Protein AF-A0A3D6CDU5-F1 (afdb_monomer)

Foldseek 3Di:
DDDDDPPDPPPPDPPVVVLVVLQFDFFDADFPVRVQVLCVVLVHDPPFEWAFAPVVLVVVCVQLVVDPFAKWKAFLVQFTFDLDPDSPDDRVSLLVVLLPDALPDDTHTDPPDGNVVVQPGIGHRLRHRDDCSDDSQFRMEMETEHESRSHNCCNVPVRSSVVSNPPRPHTNYHYHYYYSGNYPNHDVVVVVVVVVVSVVVD

Sequence (202 aa):
MHKYLFILLLCCGCSSVAKKMYGIKDPGIENRESIIRYAQSINLDTTHICTVDTSTYLKTLIRIQSSLPEAELFNRDGINITYKKQDQDCNAGLFSFIPNLRKDSAYNRKDAYSLTQHLEGIRGLNGEALHNITDSSADYYLFIYWVRWIGKLNKDHVREWMDLAKSNPHVRIQVIPVNMDFQSWWPETFQQKVTKSMSKKK

Nearest PDB structures (foldseek):
  8w88-assembly1_A  TM=4.058E-01  e=6.663E+00  Homo sapiens
  8j7y-assembly1_B  TM=3.405E-01  e=6.663E+00  Homo sapiens

Structure (mmCIF, N/CA/C/O backbone):
data_AF-A0A3D6CDU5-F1
#
_entry.id   AF-A0A3D6CDU5-F1
#
loop_
_atom_site.group_PDB
_atom_site.id
_atom_site.type_symbol
_atom_site.label_atom_id
_atom_site.label_alt_id
_atom_site.label_comp_id
_atom_site.label_asym_id
_atom_site.label_entity_id
_atom_site.label_seq_id
_atom_site.pdbx_PDB_ins_code
_atom_site.Cartn_x
_atom_site.Cartn_y
_atom_site.Cartn_z
_atom_site.occupancy
_atom_site.B_iso_or_equiv
_atom_site.auth_seq_id
_atom_site.auth_comp_id
_atom_site.auth_asym_id
_atom_site.auth_atom_id
_atom_site.pdbx_PDB_model_num
ATOM 1 N N . MET A 1 1 ? -54.546 17.495 -21.621 1.00 38.81 1 MET A N 1
ATOM 2 C CA . MET A 1 1 ? -53.678 18.212 -20.658 1.00 38.81 1 MET A CA 1
ATOM 3 C C . MET A 1 1 ? -53.061 17.223 -19.671 1.00 38.81 1 MET A C 1
ATOM 5 O O . MET A 1 1 ? -53.457 17.202 -18.520 1.00 38.81 1 MET A O 1
ATOM 9 N N . HIS A 1 2 ? -52.139 16.363 -20.109 1.00 42.59 2 HIS A N 1
ATOM 10 C CA . HIS A 1 2 ? -51.392 15.440 -19.237 1.00 42.59 2 HIS A CA 1
ATOM 11 C C . HIS A 1 2 ? -49.931 15.448 -19.693 1.00 42.59 2 HIS A C 1
ATOM 13 O O . HIS A 1 2 ? -49.478 14.581 -20.432 1.00 42.59 2 HIS A O 1
ATOM 19 N N . LYS A 1 3 ? -49.215 16.507 -19.336 1.00 48.69 3 LYS A N 1
ATOM 20 C CA . LYS A 1 3 ? -47.755 16.598 -19.393 1.00 48.69 3 LYS A CA 1
ATOM 21 C C . LYS A 1 3 ? -47.367 17.377 -18.139 1.00 48.69 3 LYS A C 1
ATOM 23 O O . LYS A 1 3 ? -48.141 18.232 -17.733 1.00 48.69 3 LYS A O 1
ATOM 28 N N . TYR A 1 4 ? -46.225 17.066 -17.537 1.00 49.50 4 TYR A N 1
ATOM 29 C CA . TYR A 1 4 ? -45.715 17.650 -16.283 1.00 49.50 4 TYR A CA 1
ATOM 30 C C . TYR A 1 4 ? -46.203 16.989 -14.982 1.00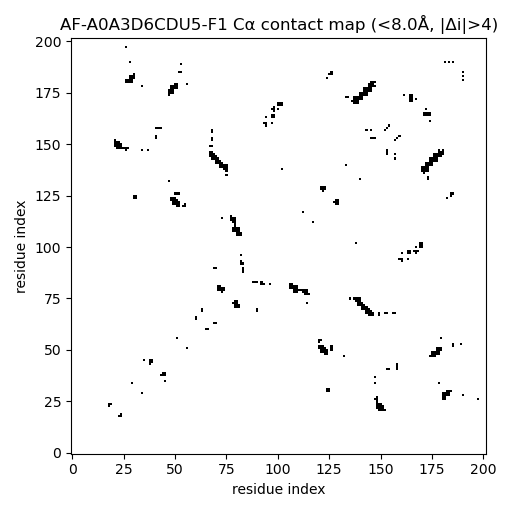 49.50 4 TYR A C 1
ATOM 32 O O . TYR A 1 4 ? -46.672 17.650 -14.065 1.00 49.50 4 TYR A O 1
ATOM 40 N N . LEU A 1 5 ? -45.994 15.677 -14.855 1.00 47.91 5 LEU A N 1
ATOM 41 C CA . LEU A 1 5 ? -45.829 15.051 -13.538 1.00 47.91 5 LEU A CA 1
ATOM 42 C C . LEU A 1 5 ? -44.661 14.064 -13.580 1.00 47.91 5 LEU A C 1
ATOM 44 O O . LEU A 1 5 ? -44.862 12.869 -13.445 1.00 47.91 5 LEU A O 1
ATOM 48 N N . PHE A 1 6 ? -43.446 14.544 -13.863 1.00 45.72 6 PHE A N 1
ATOM 49 C CA . PHE A 1 6 ? -42.226 13.736 -13.702 1.00 45.72 6 PHE A CA 1
ATOM 50 C C . PHE A 1 6 ? -40.959 14.607 -13.636 1.00 45.72 6 PHE A C 1
ATOM 52 O O . PHE A 1 6 ? -39.966 14.346 -14.301 1.00 45.72 6 PHE A O 1
ATOM 59 N N . ILE A 1 7 ? -40.982 15.692 -12.857 1.00 50.84 7 ILE A N 1
ATOM 60 C CA . ILE A 1 7 ? -39.767 16.463 -12.538 1.00 50.84 7 ILE A CA 1
ATOM 61 C C . ILE A 1 7 ? -39.822 16.817 -11.054 1.00 50.84 7 ILE A C 1
ATOM 63 O O . ILE A 1 7 ? -40.150 17.937 -10.685 1.00 50.84 7 ILE A O 1
ATOM 67 N N . LEU A 1 8 ? -39.593 15.829 -10.186 1.00 43.53 8 LEU A N 1
ATOM 68 C CA . LEU A 1 8 ? -39.463 16.073 -8.743 1.00 43.53 8 LEU A CA 1
ATOM 69 C C . LEU A 1 8 ? -38.726 14.937 -8.011 1.00 43.53 8 LEU A C 1
ATOM 71 O O . LEU A 1 8 ? -39.142 14.507 -6.944 1.00 43.53 8 LEU A O 1
ATOM 75 N N . LEU A 1 9 ? -37.634 14.417 -8.593 1.00 46.53 9 LEU A N 1
ATOM 76 C CA . LEU A 1 9 ? -36.893 13.284 -8.007 1.00 46.53 9 LEU A CA 1
ATOM 77 C C . LEU A 1 9 ? -35.371 13.272 -8.274 1.00 46.53 9 LEU A C 1
ATOM 79 O O . LEU A 1 9 ? -34.764 12.208 -8.259 1.00 46.53 9 LEU A O 1
ATOM 83 N N . LEU A 1 10 ? -34.723 14.420 -8.520 1.00 47.47 10 LEU A N 1
ATOM 84 C CA . LEU A 1 10 ? -33.301 14.433 -8.930 1.00 47.47 10 LEU A CA 1
ATOM 85 C C . LEU A 1 10 ? -32.316 15.214 -8.046 1.00 47.47 10 LEU A C 1
ATOM 87 O O . LEU A 1 10 ? -31.154 15.326 -8.423 1.00 47.47 10 LEU A O 1
ATOM 91 N N . CYS A 1 11 ? -32.693 15.706 -6.859 1.00 45.41 11 CYS A N 1
ATOM 92 C CA . CYS A 1 11 ? -31.765 16.538 -6.068 1.00 45.41 11 CYS A CA 1
ATOM 93 C C . CYS A 1 11 ? -31.546 16.137 -4.600 1.00 45.41 11 CYS A C 1
ATOM 95 O O . CYS A 1 11 ? -30.932 16.900 -3.859 1.00 45.41 11 CYS A O 1
ATOM 97 N N . CYS A 1 12 ? -31.941 14.938 -4.163 1.00 44.97 12 CYS A N 1
ATOM 98 C CA . CYS A 1 12 ? -31.614 14.467 -2.810 1.00 44.97 12 CYS A CA 1
ATOM 99 C C . CYS A 1 12 ? -31.043 13.039 -2.830 1.00 44.97 12 CYS A C 1
ATOM 101 O O . CYS A 1 12 ? -31.786 12.066 -2.835 1.00 44.97 12 CYS A O 1
ATOM 103 N N . GLY A 1 13 ? -29.707 12.918 -2.803 1.00 46.38 13 GLY A N 1
ATOM 104 C CA . GLY A 1 13 ? -29.045 11.734 -2.236 1.00 46.38 13 GLY A CA 1
ATOM 105 C C . GLY A 1 13 ? -28.345 10.739 -3.173 1.00 46.38 13 GLY A C 1
ATOM 106 O O . GLY A 1 13 ? -28.295 9.558 -2.833 1.00 46.38 13 GLY A O 1
ATOM 107 N N . CYS A 1 14 ? -27.728 11.157 -4.288 1.00 48.25 14 CYS A N 1
ATOM 108 C CA . CYS A 1 14 ? -26.871 10.252 -5.083 1.00 48.25 14 CYS A CA 1
ATOM 109 C C . CYS A 1 14 ? -25.724 9.624 -4.262 1.00 48.25 14 CYS A C 1
ATOM 111 O O . CYS A 1 14 ? -25.252 8.537 -4.587 1.00 48.25 14 CYS A O 1
ATOM 113 N N . SER A 1 15 ? -25.296 10.264 -3.167 1.00 63.03 15 SER A N 1
ATOM 114 C CA . SER A 1 15 ? -24.192 9.782 -2.330 1.00 63.03 15 SER A CA 1
ATOM 115 C C . SER A 1 15 ? -24.526 8.504 -1.553 1.00 63.03 15 SER A C 1
ATOM 117 O O . SER A 1 15 ? -23.677 7.624 -1.462 1.00 63.03 15 SER A O 1
ATOM 119 N N . SER A 1 16 ? -25.742 8.352 -1.022 1.00 72.81 16 SER A N 1
ATOM 120 C CA . SER A 1 16 ? -26.111 7.176 -0.215 1.00 72.81 16 SER A CA 1
ATOM 121 C C . SER A 1 16 ? -26.342 5.935 -1.074 1.00 72.81 16 SER A C 1
ATOM 123 O O . SER A 1 16 ? -25.906 4.841 -0.711 1.00 72.81 16 SER A O 1
ATOM 125 N N . VAL A 1 17 ? -26.974 6.103 -2.242 1.00 72.88 17 VAL A N 1
ATOM 126 C CA . VAL A 1 17 ? -27.165 5.012 -3.209 1.00 72.88 17 VAL A CA 1
ATOM 127 C C . VAL A 1 17 ? -25.819 4.570 -3.778 1.00 72.88 17 VAL A C 1
ATOM 129 O O . VAL A 1 17 ? -25.521 3.377 -3.748 1.00 72.88 17 VAL A O 1
ATOM 132 N N . ALA A 1 18 ? -24.962 5.513 -4.191 1.00 73.12 18 ALA A N 1
ATOM 133 C CA . ALA A 1 18 ? -23.616 5.199 -4.666 1.00 73.12 18 ALA A CA 1
ATOM 134 C C . ALA A 1 18 ? -22.783 4.493 -3.586 1.00 73.12 18 ALA A C 1
ATOM 136 O O . ALA A 1 18 ? -22.220 3.437 -3.854 1.00 73.12 18 ALA A O 1
ATOM 137 N N . LYS A 1 19 ? -22.772 4.986 -2.338 1.00 79.25 19 LYS A N 1
ATOM 138 C CA . LYS A 1 19 ? -22.082 4.311 -1.223 1.00 79.25 19 LYS A CA 1
ATOM 139 C C . LYS A 1 19 ? -22.556 2.871 -1.045 1.00 79.25 19 LYS A C 1
ATOM 141 O O . LYS A 1 19 ? -21.726 1.975 -0.935 1.00 79.25 19 LYS A O 1
ATOM 146 N N . LYS A 1 20 ? -23.870 2.626 -1.082 1.00 83.62 20 LYS A N 1
ATOM 147 C CA . LYS A 1 20 ? -24.433 1.275 -0.949 1.00 83.62 20 LYS A CA 1
ATOM 148 C C . LYS A 1 20 ? -24.068 0.372 -2.131 1.00 83.62 20 LYS A C 1
ATOM 150 O O . LYS A 1 20 ? -23.671 -0.767 -1.908 1.00 83.62 20 LYS A O 1
ATOM 155 N N . MET A 1 21 ? -24.151 0.878 -3.363 1.00 82.56 21 MET A N 1
ATOM 156 C CA . MET A 1 21 ? -23.773 0.137 -4.577 1.00 82.56 21 MET A CA 1
ATOM 157 C C . MET A 1 21 ? -22.284 -0.218 -4.604 1.00 82.56 21 MET A C 1
ATOM 159 O O . MET A 1 21 ? -21.923 -1.330 -4.978 1.00 82.56 21 MET A O 1
ATOM 163 N N . TYR A 1 22 ? -21.427 0.703 -4.165 1.00 83.50 22 TYR A N 1
ATOM 164 C CA . TYR A 1 22 ? -19.991 0.467 -4.030 1.00 83.50 22 TYR A CA 1
ATOM 165 C C . TYR A 1 22 ? -19.637 -0.309 -2.757 1.00 83.50 22 TYR A C 1
ATOM 167 O O . TYR A 1 22 ? -18.474 -0.641 -2.560 1.00 83.50 22 TYR A O 1
ATOM 175 N N . GLY A 1 23 ? -20.605 -0.636 -1.895 1.00 86.00 23 GLY A N 1
ATOM 176 C CA . GLY A 1 23 ? -20.361 -1.355 -0.646 1.00 86.00 23 GLY A CA 1
ATOM 177 C C . GLY A 1 23 ? -19.484 -0.584 0.343 1.00 86.00 23 GLY A C 1
ATOM 178 O O . GLY A 1 23 ? -18.791 -1.212 1.143 1.00 86.00 23 GLY A O 1
ATOM 179 N N . ILE A 1 24 ? -19.497 0.751 0.270 1.00 87.62 24 ILE A N 1
ATOM 180 C CA . ILE A 1 24 ? -18.802 1.627 1.210 1.00 87.62 24 ILE A CA 1
ATOM 181 C C . ILE A 1 24 ? -19.493 1.518 2.569 1.00 87.62 24 ILE A C 1
ATOM 183 O O . ILE A 1 24 ? -20.715 1.649 2.671 1.00 87.62 24 ILE A O 1
ATOM 187 N N . LYS A 1 25 ? -18.700 1.266 3.606 1.00 88.88 25 LYS A N 1
ATOM 188 C CA . LYS A 1 25 ? -19.145 1.110 4.993 1.00 88.88 25 LYS A CA 1
ATOM 189 C C . LYS A 1 25 ? -18.567 2.226 5.856 1.00 88.88 25 LYS A C 1
ATOM 191 O O . LYS A 1 25 ? -17.692 2.970 5.420 1.00 88.88 25 LYS A O 1
ATOM 196 N N . ASP A 1 26 ? -19.055 2.323 7.085 1.00 88.19 26 ASP A N 1
ATOM 197 C CA . ASP A 1 26 ? -18.403 3.158 8.086 1.00 88.19 26 ASP A CA 1
ATOM 198 C C . ASP A 1 26 ? -17.046 2.544 8.472 1.00 88.19 26 ASP A C 1
ATOM 200 O O . ASP A 1 26 ? -16.938 1.313 8.551 1.00 88.19 26 ASP A O 1
ATOM 204 N N . PRO A 1 27 ? -16.014 3.371 8.712 1.00 91.19 27 PRO A N 1
ATOM 205 C CA . PRO A 1 27 ? -14.745 2.891 9.235 1.00 91.19 27 PRO A CA 1
ATOM 206 C C . PRO A 1 27 ? -14.937 2.240 10.607 1.00 91.19 27 PRO A C 1
ATOM 208 O O . PRO A 1 27 ? -15.768 2.668 11.410 1.00 91.19 27 PRO A O 1
ATOM 211 N N . GLY A 1 28 ? -14.150 1.202 10.871 1.00 92.06 28 GLY A N 1
ATOM 212 C CA . GLY A 1 28 ? -14.130 0.479 12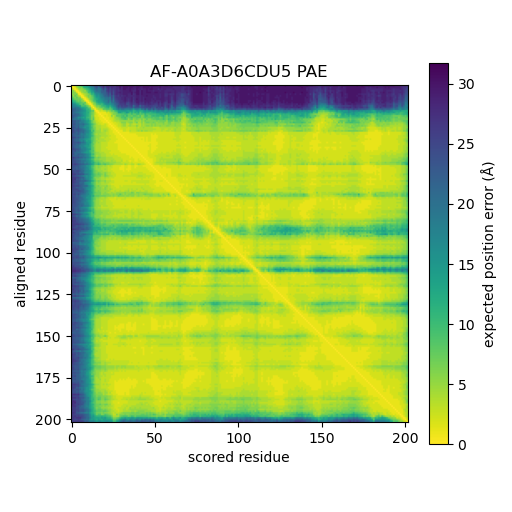.136 1.00 92.06 28 GLY A CA 1
ATOM 213 C C . GLY A 1 28 ? -12.709 0.320 12.660 1.00 92.06 28 GLY A C 1
ATOM 214 O O . GLY A 1 28 ? -11.741 0.625 11.965 1.00 92.06 28 GLY A O 1
ATOM 215 N N . ILE A 1 29 ? -12.604 -0.153 13.900 1.00 96.06 29 ILE A N 1
ATOM 216 C CA . ILE A 1 29 ? -11.349 -0.685 14.430 1.00 96.06 29 ILE A CA 1
ATOM 217 C C . ILE A 1 29 ? -11.248 -2.136 13.952 1.00 96.06 29 ILE A C 1
ATOM 219 O O . ILE A 1 29 ? -12.158 -2.933 14.177 1.00 96.06 29 ILE A O 1
ATOM 223 N N . GLU A 1 30 ? -10.160 -2.455 13.270 1.00 97.69 30 GLU A N 1
ATOM 224 C CA . GLU A 1 30 ? -9.882 -3.736 12.633 1.00 97.69 30 GLU A CA 1
ATOM 225 C C . GLU A 1 30 ? -8.672 -4.415 13.295 1.00 97.69 30 GLU A C 1
ATOM 227 O O . GLU A 1 30 ? -7.867 -3.782 13.982 1.00 97.69 30 GLU A O 1
ATOM 232 N N . ASN A 1 31 ? -8.550 -5.724 13.088 1.00 98.06 31 ASN A N 1
ATOM 233 C CA . ASN A 1 31 ? -7.424 -6.533 13.538 1.00 98.06 31 ASN A CA 1
ATOM 234 C C . ASN A 1 31 ? -6.883 -7.383 12.381 1.00 98.06 31 ASN A C 1
ATOM 236 O O . ASN A 1 31 ? -7.428 -7.381 11.272 1.00 98.06 31 ASN A O 1
ATOM 240 N N . ARG A 1 32 ? -5.806 -8.131 12.634 1.00 97.94 32 ARG A N 1
ATOM 241 C CA . ARG A 1 32 ? -5.188 -9.007 11.634 1.00 97.94 32 ARG A CA 1
ATOM 242 C C . ARG A 1 32 ? -6.208 -9.937 10.982 1.00 97.94 32 ARG A C 1
ATOM 244 O O . ARG A 1 32 ? -6.263 -10.024 9.757 1.00 97.94 32 ARG A O 1
ATOM 251 N N . GLU A 1 33 ? -7.021 -10.626 11.773 1.00 98.19 33 GLU A N 1
ATOM 252 C CA . GLU A 1 33 ? -7.964 -11.625 11.274 1.00 98.19 33 GLU A CA 1
ATOM 253 C C . GLU A 1 33 ? -9.023 -10.994 10.368 1.00 98.19 33 GLU A C 1
ATOM 255 O O . GLU A 1 33 ? -9.365 -11.564 9.329 1.00 98.19 33 GLU A O 1
ATOM 260 N N . SER A 1 34 ? -9.552 -9.825 10.738 1.00 97.94 34 SER A N 1
ATOM 261 C CA . SER A 1 34 ? -10.579 -9.139 9.956 1.00 97.94 34 SER A CA 1
ATOM 262 C C . SER A 1 34 ? -10.026 -8.574 8.644 1.00 97.94 34 SER A C 1
ATOM 264 O O . SER A 1 34 ? -10.691 -8.702 7.609 1.00 97.94 34 SER A O 1
ATOM 266 N N . ILE A 1 35 ? -8.801 -8.036 8.662 1.00 98.25 35 ILE A N 1
ATOM 267 C CA . ILE A 1 35 ? -8.096 -7.517 7.481 1.00 98.25 35 ILE A CA 1
ATOM 268 C C . ILE A 1 35 ? -7.776 -8.654 6.510 1.00 98.25 35 ILE A C 1
ATOM 270 O O . ILE A 1 35 ? -8.144 -8.575 5.336 1.00 98.25 35 ILE A O 1
ATOM 274 N N . ILE A 1 36 ? -7.157 -9.736 6.993 1.00 98.25 36 ILE A N 1
ATOM 275 C CA . ILE A 1 36 ? -6.774 -10.885 6.161 1.00 98.25 36 ILE A CA 1
ATOM 276 C C . ILE A 1 36 ? -8.010 -11.560 5.566 1.00 98.25 36 ILE A C 1
ATOM 278 O O . ILE A 1 36 ? -8.053 -11.798 4.360 1.00 98.25 36 ILE A O 1
ATOM 282 N N . ARG A 1 37 ? -9.053 -11.799 6.372 1.00 97.88 37 ARG A N 1
ATOM 283 C CA . ARG A 1 37 ? -10.309 -12.390 5.884 1.00 97.88 37 ARG A CA 1
ATOM 284 C C . ARG A 1 37 ? -10.937 -11.541 4.783 1.00 97.88 37 ARG A C 1
ATOM 286 O O . ARG A 1 37 ? -11.432 -12.079 3.794 1.00 97.88 37 ARG A O 1
ATOM 293 N N . TYR A 1 38 ? -10.937 -10.217 4.947 1.00 96.81 38 TYR A N 1
ATOM 294 C CA . TYR A 1 38 ? -11.449 -9.329 3.913 1.00 96.81 38 TYR A CA 1
ATOM 295 C C . TYR A 1 38 ? -10.592 -9.390 2.646 1.00 96.81 38 TYR A C 1
ATOM 297 O O . TYR A 1 38 ? -11.152 -9.618 1.576 1.00 96.81 38 TYR A O 1
ATOM 305 N N . ALA A 1 39 ? -9.270 -9.251 2.764 1.00 96.94 39 ALA A N 1
ATOM 306 C CA . ALA A 1 39 ? -8.341 -9.317 1.638 1.00 96.94 39 ALA A CA 1
ATOM 307 C C . ALA A 1 39 ? -8.514 -10.618 0.832 1.00 96.94 39 ALA A C 1
ATOM 309 O O . ALA A 1 39 ? -8.680 -10.571 -0.386 1.00 96.94 39 ALA A O 1
ATOM 310 N N . GLN A 1 40 ? -8.624 -11.762 1.512 1.00 96.69 40 GLN A N 1
ATOM 311 C CA . GLN A 1 40 ? -8.915 -13.055 0.885 1.00 96.69 40 GLN A CA 1
ATOM 312 C C . GLN A 1 40 ? -10.277 -13.072 0.179 1.00 96.69 40 GLN A C 1
ATOM 314 O O . GLN A 1 40 ? -10.374 -13.545 -0.948 1.00 96.69 40 GLN A O 1
ATOM 319 N N . SER A 1 41 ? -11.328 -12.502 0.784 1.00 95.38 41 SER A N 1
ATOM 320 C CA . SER A 1 41 ? -12.672 -12.453 0.175 1.00 95.38 41 SER A CA 1
ATOM 321 C C . SER A 1 41 ? -12.742 -11.657 -1.135 1.00 95.38 41 SER A C 1
ATOM 323 O O . SER A 1 41 ? -13.714 -11.762 -1.890 1.00 95.38 41 SER A O 1
ATOM 325 N N . ILE A 1 42 ? -11.727 -10.834 -1.397 1.00 94.25 42 ILE A N 1
ATOM 326 C CA . ILE A 1 42 ? -11.595 -10.047 -2.620 1.00 94.25 42 ILE A CA 1
ATOM 327 C C . ILE A 1 42 ? -10.375 -10.457 -3.459 1.00 94.25 42 ILE A C 1
ATOM 329 O O . ILE A 1 42 ? -10.046 -9.751 -4.408 1.00 94.25 42 ILE A O 1
ATOM 333 N N . ASN A 1 43 ? -9.765 -11.609 -3.158 1.00 94.19 43 ASN A N 1
ATOM 334 C CA . ASN A 1 43 ? -8.606 -12.177 -3.852 1.00 94.19 43 ASN A CA 1
ATOM 335 C C . ASN A 1 43 ? -7.378 -11.249 -3.896 1.00 94.19 43 ASN A C 1
ATOM 337 O O . ASN A 1 43 ? -6.671 -11.218 -4.899 1.00 94.19 43 ASN A O 1
ATOM 341 N N . LEU A 1 44 ? -7.122 -10.485 -2.830 1.00 94.38 44 LEU A N 1
ATOM 342 C CA . LEU A 1 44 ? -5.842 -9.793 -2.667 1.00 94.38 44 LEU A CA 1
ATOM 343 C C . LEU A 1 44 ? -4.779 -10.762 -2.142 1.00 94.38 44 LEU A C 1
ATOM 345 O O . LEU A 1 44 ? -5.059 -11.582 -1.265 1.00 94.38 44 LEU A O 1
ATOM 349 N N . ASP A 1 45 ? -3.550 -10.624 -2.640 1.00 91.62 45 ASP A N 1
ATOM 350 C CA . ASP A 1 45 ? -2.387 -11.316 -2.084 1.00 91.62 45 ASP A CA 1
ATOM 351 C C . ASP A 1 45 ? -2.139 -10.844 -0.644 1.00 91.62 45 ASP A C 1
ATOM 353 O O . ASP A 1 45 ? -1.966 -9.652 -0.377 1.00 91.62 45 ASP A O 1
ATOM 357 N N . THR A 1 46 ? -2.143 -11.791 0.293 1.00 93.00 46 THR A N 1
ATOM 358 C CA . THR A 1 46 ? -2.013 -11.518 1.725 1.00 93.00 46 THR A CA 1
ATOM 359 C C . THR A 1 46 ? -0.598 -11.676 2.272 1.00 93.00 46 THR A C 1
ATOM 361 O O . THR A 1 46 ? -0.399 -11.494 3.471 1.00 93.00 46 THR A O 1
ATOM 364 N N . THR A 1 47 ? 0.382 -12.030 1.436 1.00 89.50 47 THR A N 1
ATOM 365 C CA . THR A 1 47 ? 1.733 -12.422 1.878 1.0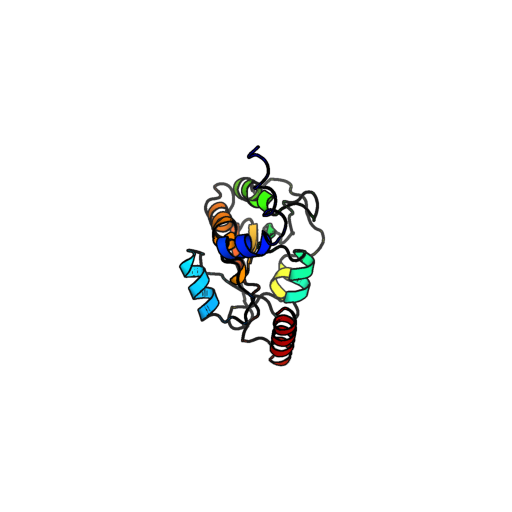0 89.50 47 THR A CA 1
ATOM 366 C C . THR A 1 47 ? 2.477 -11.284 2.580 1.00 89.50 47 THR A C 1
ATOM 368 O O . THR A 1 47 ? 3.193 -11.517 3.552 1.00 89.50 47 THR A O 1
ATOM 371 N N . HIS A 1 48 ? 2.268 -10.044 2.129 1.00 88.62 48 HIS A N 1
ATOM 372 C CA . HIS A 1 48 ? 3.003 -8.865 2.601 1.00 88.62 48 HIS A CA 1
ATOM 373 C C . HIS A 1 48 ? 2.089 -7.715 3.040 1.00 88.62 48 HIS A C 1
ATOM 375 O O . HIS A 1 48 ? 2.491 -6.555 2.975 1.00 88.62 48 HIS A O 1
ATOM 381 N N . ILE A 1 49 ? 0.859 -8.014 3.478 1.00 97.12 49 ILE A N 1
ATOM 382 C CA . ILE A 1 49 ? -0.017 -6.964 4.010 1.00 97.12 49 ILE A CA 1
ATOM 383 C C . ILE A 1 49 ? 0.575 -6.443 5.319 1.00 97.12 49 ILE A C 1
ATOM 385 O O . ILE A 1 49 ? 0.765 -7.192 6.280 1.00 97.12 49 ILE A O 1
ATOM 389 N N . CYS A 1 50 ? 0.814 -5.140 5.354 1.00 97.88 50 CYS A N 1
ATOM 390 C CA . CYS A 1 50 ? 1.284 -4.417 6.523 1.00 97.88 50 CYS A CA 1
ATOM 391 C C . CYS A 1 50 ? 0.313 -3.282 6.875 1.00 97.88 50 CYS A C 1
ATOM 393 O O . CYS A 1 50 ? -0.735 -3.106 6.251 1.00 97.88 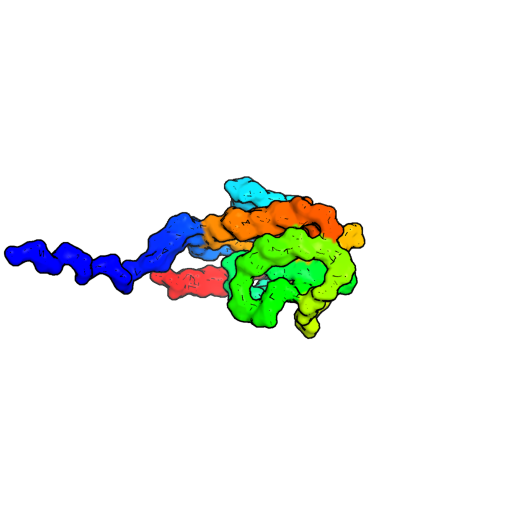50 CYS A O 1
ATOM 395 N N . THR A 1 51 ? 0.639 -2.527 7.913 1.00 98.12 51 THR A N 1
ATOM 396 C CA . THR A 1 51 ? -0.089 -1.332 8.348 1.00 98.12 51 THR A CA 1
ATOM 397 C C . THR A 1 51 ? 0.919 -0.300 8.865 1.00 98.12 51 THR A C 1
ATOM 399 O O . THR A 1 51 ? 2.126 -0.436 8.657 1.00 98.12 51 THR A O 1
ATOM 402 N N . VAL A 1 52 ? 0.440 0.749 9.524 1.00 97.50 52 VAL A N 1
ATOM 403 C CA . VAL A 1 52 ? 1.250 1.832 10.081 1.00 97.50 52 VAL A CA 1
ATOM 404 C C . VAL A 1 52 ? 0.955 2.025 11.564 1.00 97.50 52 VAL A C 1
ATOM 406 O O . VAL A 1 52 ? -0.135 1.718 12.054 1.00 97.50 52 VAL A O 1
ATOM 409 N N . ASP A 1 53 ? 1.924 2.569 12.294 1.00 96.19 53 ASP A N 1
ATOM 410 C CA . ASP A 1 53 ? 1.670 3.065 13.645 1.00 96.19 53 ASP A CA 1
ATOM 411 C C . ASP A 1 53 ? 0.893 4.393 13.653 1.00 96.19 53 ASP A C 1
ATOM 413 O O . ASP A 1 53 ? 0.717 5.068 12.634 1.00 96.19 53 ASP A O 1
ATOM 417 N N . THR A 1 54 ? 0.423 4.790 14.837 1.00 95.06 54 THR A N 1
ATOM 418 C CA . THR A 1 54 ? -0.383 6.006 15.015 1.00 95.06 54 THR A CA 1
ATOM 419 C C . THR A 1 54 ? 0.361 7.287 14.632 1.00 95.06 54 THR A C 1
ATOM 421 O O . THR A 1 54 ? -0.269 8.238 14.167 1.00 95.06 54 THR A O 1
ATOM 424 N N . SER A 1 55 ? 1.687 7.326 14.800 1.00 93.81 55 SER A N 1
ATOM 425 C CA . SER A 1 55 ? 2.513 8.492 14.460 1.00 93.81 55 SER A CA 1
ATOM 426 C C . SER A 1 55 ? 2.658 8.673 12.944 1.00 93.81 55 SER A C 1
ATOM 428 O O . SER A 1 55 ? 2.722 9.798 12.438 1.00 93.81 55 SER A O 1
ATOM 430 N N . THR A 1 56 ? 2.647 7.558 12.219 1.00 95.44 56 THR A N 1
ATOM 431 C CA . THR A 1 56 ? 2.804 7.479 10.766 1.00 95.44 56 THR A CA 1
ATOM 432 C C . THR A 1 56 ? 1.467 7.597 10.048 1.00 95.44 56 THR A C 1
ATOM 434 O O . THR A 1 56 ? 1.410 8.129 8.939 1.00 95.44 56 THR A O 1
ATOM 437 N N . TYR A 1 57 ? 0.376 7.178 10.690 1.00 95.62 57 TYR A N 1
ATOM 438 C CA . TYR A 1 57 ? -0.970 7.203 10.128 1.00 95.62 57 TYR A CA 1
ATOM 439 C C . TYR A 1 57 ? -1.377 8.578 9.580 1.00 95.62 57 TYR A C 1
ATOM 441 O O . TYR A 1 57 ? -1.713 8.709 8.403 1.00 95.62 57 TYR A O 1
ATOM 449 N N . LEU A 1 58 ? -1.294 9.628 10.405 1.00 92.06 58 LEU A N 1
ATOM 450 C CA . LEU A 1 58 ? -1.691 10.979 9.989 1.00 92.06 58 LEU A CA 1
ATOM 451 C C . LEU A 1 58 ? -0.754 11.556 8.924 1.00 92.06 58 LEU A C 1
ATOM 453 O O . LEU A 1 58 ? -1.225 12.167 7.967 1.00 92.06 58 LEU A O 1
ATOM 457 N N . LYS A 1 59 ? 0.558 11.324 9.055 1.00 93.81 59 LYS A N 1
ATOM 458 C CA . LYS A 1 59 ? 1.551 11.747 8.054 1.00 93.81 59 LYS A CA 1
ATOM 459 C C . LYS A 1 59 ? 1.258 11.108 6.697 1.00 93.81 59 LYS A C 1
ATOM 461 O O . LYS A 1 59 ? 1.288 11.787 5.674 1.00 93.81 59 LYS A O 1
ATOM 466 N N . THR A 1 60 ? 0.909 9.823 6.704 1.00 94.12 60 THR A N 1
ATOM 467 C CA . THR A 1 60 ? 0.527 9.074 5.505 1.00 94.12 60 THR A CA 1
ATOM 468 C C . THR A 1 60 ? -0.731 9.652 4.880 1.00 94.12 60 THR A C 1
ATOM 470 O O . THR A 1 60 ? -0.698 9.962 3.696 1.00 94.12 60 THR A O 1
ATOM 473 N N . LEU A 1 61 ? -1.795 9.879 5.661 1.00 91.94 61 LEU A N 1
ATOM 474 C CA . LEU A 1 61 ? -3.037 10.472 5.154 1.00 91.94 61 LEU A CA 1
ATOM 475 C C . LEU A 1 61 ? -2.834 11.860 4.538 1.00 91.94 61 LEU A C 1
ATOM 477 O O . LEU A 1 61 ? -3.405 12.139 3.490 1.00 91.94 61 LEU A O 1
ATOM 481 N N . ILE A 1 62 ? -2.023 12.721 5.158 1.00 90.56 62 ILE A N 1
ATOM 482 C CA . ILE A 1 62 ? -1.711 14.053 4.612 1.00 90.56 62 ILE A CA 1
ATOM 483 C C . ILE A 1 62 ? -0.981 13.916 3.274 1.00 90.56 62 ILE A C 1
ATOM 485 O O . ILE A 1 62 ? -1.352 14.555 2.293 1.00 90.56 62 ILE A O 1
ATOM 489 N N . ARG A 1 63 ? 0.025 13.043 3.224 1.00 89.69 63 ARG A N 1
ATOM 490 C CA . ARG A 1 63 ? 0.869 12.817 2.048 1.00 89.69 63 ARG A CA 1
ATOM 491 C C . ARG A 1 63 ? 0.099 12.244 0.858 1.00 89.69 63 ARG A C 1
ATOM 493 O O . ARG A 1 63 ? 0.290 12.713 -0.258 1.00 89.69 63 ARG A O 1
ATOM 500 N N . ILE A 1 64 ? -0.807 11.296 1.099 1.00 89.12 64 ILE A N 1
ATOM 501 C CA . ILE A 1 64 ? -1.707 10.761 0.064 1.00 89.12 64 ILE A CA 1
ATOM 502 C C . ILE A 1 64 ? -2.951 11.640 -0.143 1.00 89.12 64 ILE A C 1
ATOM 504 O O . ILE A 1 64 ? -3.871 11.250 -0.851 1.00 89.12 64 ILE A O 1
ATOM 508 N N . GLN A 1 65 ? -3.014 12.813 0.499 1.00 86.06 65 GLN A N 1
ATOM 509 C CA . GLN A 1 65 ? -4.122 13.773 0.409 1.00 86.06 65 GLN A CA 1
ATOM 510 C C . GLN A 1 65 ? -5.490 13.176 0.750 1.00 86.06 65 GLN A C 1
ATOM 512 O O . GLN A 1 65 ? -6.520 13.566 0.208 1.00 86.06 65 GLN A O 1
ATOM 517 N N . SER A 1 66 ? -5.505 12.204 1.663 1.00 84.88 66 SER A N 1
ATOM 518 C CA . SER A 1 66 ? -6.686 11.412 2.022 1.00 84.88 66 SER A CA 1
ATOM 519 C C . SER A 1 66 ? -7.349 10.698 0.830 1.00 84.88 66 SER A C 1
ATOM 521 O O . SER A 1 66 ? -8.507 10.294 0.927 1.00 84.88 66 SER A O 1
ATOM 523 N N . SER A 1 67 ? -6.616 10.518 -0.275 1.00 87.44 67 SER A N 1
ATOM 524 C CA . SER A 1 67 ? -7.006 9.685 -1.410 1.00 87.44 67 SER A CA 1
ATOM 525 C C . SER A 1 67 ? -6.861 8.221 -1.008 1.00 87.44 67 SER A C 1
ATOM 527 O O . SER A 1 67 ? -5.780 7.782 -0.623 1.00 87.44 67 SER A O 1
ATOM 529 N N . LEU A 1 68 ? -7.963 7.472 -1.035 1.00 91.50 68 LEU A N 1
ATOM 530 C CA . LEU A 1 68 ? -7.978 6.033 -0.786 1.00 91.50 68 LEU A CA 1
ATOM 531 C C . LEU A 1 68 ? -8.911 5.359 -1.810 1.00 91.50 68 LEU A C 1
ATOM 533 O O . LEU A 1 68 ? -10.059 5.790 -1.949 1.00 91.50 68 LEU A O 1
ATOM 537 N N . PRO A 1 69 ? -8.465 4.302 -2.509 1.00 95.19 69 PRO A N 1
ATOM 538 C CA . PRO A 1 69 ? -7.113 3.751 -2.453 1.00 95.19 69 PRO A CA 1
ATOM 539 C C . PRO A 1 69 ? -6.103 4.698 -3.120 1.00 95.19 69 PRO A C 1
ATOM 541 O O . PRO A 1 69 ? -6.472 5.544 -3.928 1.00 95.19 69 PRO A O 1
ATOM 544 N N . GLU A 1 70 ? -4.827 4.572 -2.789 1.00 95.94 70 GLU A N 1
ATOM 545 C CA . GLU A 1 70 ? -3.745 5.351 -3.405 1.00 95.94 70 GLU A CA 1
ATOM 546 C C . GLU A 1 70 ? -2.471 4.510 -3.417 1.00 95.94 70 GLU A C 1
ATOM 548 O O . GLU A 1 70 ? -2.382 3.525 -2.684 1.00 95.94 70 GLU A O 1
ATOM 553 N N . ALA A 1 71 ? -1.491 4.865 -4.241 1.00 95.88 71 ALA A N 1
ATOM 554 C CA . ALA A 1 71 ? -0.205 4.199 -4.235 1.00 95.88 71 ALA A CA 1
ATOM 555 C C . ALA A 1 71 ? 0.965 5.174 -4.319 1.00 95.88 71 ALA A C 1
ATOM 557 O O . ALA A 1 71 ? 0.889 6.246 -4.919 1.00 95.88 71 ALA A O 1
ATOM 558 N N . GLU A 1 72 ? 2.083 4.749 -3.750 1.00 95.50 72 GLU A N 1
ATOM 559 C CA . GLU A 1 72 ? 3.371 5.406 -3.904 1.00 95.50 72 GLU A CA 1
ATOM 560 C C . GLU A 1 72 ? 4.408 4.406 -4.377 1.00 95.50 72 GLU A C 1
ATOM 562 O O . GLU A 1 72 ? 4.339 3.210 -4.086 1.00 95.50 72 GLU A O 1
ATOM 567 N N . LEU A 1 73 ? 5.372 4.911 -5.134 1.00 96.19 73 LEU A N 1
ATOM 568 C CA . LEU A 1 73 ? 6.322 4.087 -5.846 1.00 96.19 73 LEU A CA 1
ATOM 569 C C . LEU A 1 73 ? 7.734 4.584 -5.584 1.00 96.19 73 LEU A C 1
ATOM 571 O O . LEU A 1 73 ? 8.019 5.776 -5.692 1.00 96.19 73 LEU A O 1
ATOM 575 N N . PHE A 1 74 ? 8.618 3.647 -5.275 1.00 96.12 74 PHE A N 1
ATOM 576 C CA . PHE A 1 74 ? 10.040 3.902 -5.105 1.00 96.12 74 PHE A CA 1
ATOM 577 C C . PHE A 1 74 ? 10.810 3.074 -6.116 1.00 96.12 74 PHE A C 1
ATOM 579 O O . PHE A 1 74 ? 10.445 1.928 -6.386 1.00 96.12 74 PHE A O 1
ATOM 586 N N . ASN A 1 75 ? 11.871 3.640 -6.677 1.00 95.50 75 ASN A N 1
ATOM 587 C CA . ASN A 1 75 ? 12.830 2.850 -7.441 1.00 95.50 75 ASN A CA 1
ATOM 588 C C . ASN A 1 75 ? 13.753 2.052 -6.497 1.00 95.50 75 ASN A C 1
ATOM 590 O O . ASN A 1 75 ? 13.701 2.203 -5.272 1.00 95.50 75 ASN A O 1
ATOM 594 N N . ARG A 1 76 ? 14.621 1.213 -7.072 1.00 95.44 76 ARG A N 1
ATOM 595 C CA . ARG A 1 76 ? 15.618 0.429 -6.326 1.00 95.44 76 ARG A CA 1
ATOM 596 C C . ARG A 1 76 ? 16.511 1.276 -5.412 1.00 95.44 76 ARG A C 1
ATOM 598 O O . ARG A 1 76 ? 16.855 0.812 -4.331 1.00 95.44 76 ARG A O 1
ATOM 605 N N . ASP A 1 77 ? 16.835 2.503 -5.816 1.00 93.69 77 ASP A N 1
ATOM 606 C CA . ASP A 1 77 ? 17.671 3.431 -5.038 1.00 93.69 77 ASP A CA 1
ATOM 607 C C . ASP A 1 77 ? 16.913 4.092 -3.873 1.00 93.69 77 ASP A C 1
ATOM 609 O O . ASP A 1 77 ? 17.463 4.919 -3.148 1.00 93.69 77 ASP A O 1
ATOM 613 N N . GLY A 1 78 ? 15.632 3.760 -3.694 1.00 94.44 78 GLY A N 1
ATOM 614 C CA . GLY A 1 78 ? 14.787 4.308 -2.641 1.00 94.44 78 GLY A CA 1
ATOM 615 C C . GLY A 1 78 ? 14.285 5.727 -2.915 1.00 94.44 78 GLY A C 1
ATOM 616 O O . GLY A 1 78 ? 13.849 6.406 -1.984 1.00 94.44 78 GLY A O 1
ATOM 617 N N . ILE A 1 79 ? 14.327 6.177 -4.170 1.00 94.38 79 ILE A N 1
ATOM 618 C CA . ILE A 1 79 ? 13.829 7.484 -4.610 1.00 94.38 79 ILE A CA 1
ATOM 619 C C . ILE A 1 79 ? 12.337 7.372 -4.928 1.00 94.38 79 ILE A C 1
ATOM 621 O O . ILE A 1 79 ? 11.933 6.505 -5.706 1.00 94.38 79 ILE A O 1
ATOM 625 N N . ASN A 1 80 ? 11.526 8.273 -4.366 1.00 94.88 80 ASN A N 1
ATOM 626 C CA . ASN A 1 80 ? 10.097 8.348 -4.661 1.00 94.88 80 ASN A CA 1
ATOM 627 C C . ASN A 1 80 ? 9.858 8.901 -6.075 1.00 94.88 80 ASN A C 1
ATOM 629 O O . ASN A 1 80 ? 10.254 10.029 -6.388 1.00 94.88 80 ASN A O 1
ATOM 633 N N . ILE A 1 81 ? 9.195 8.113 -6.920 1.00 94.25 81 ILE A N 1
ATOM 634 C CA . ILE A 1 81 ? 8.830 8.505 -8.283 1.00 94.25 81 ILE A CA 1
ATOM 635 C C . ILE A 1 81 ? 7.329 8.768 -8.374 1.00 94.25 81 ILE A C 1
ATOM 637 O O . ILE A 1 81 ? 6.516 8.048 -7.793 1.00 94.25 81 ILE A O 1
ATOM 641 N N . THR A 1 82 ? 6.952 9.808 -9.117 1.00 91.31 82 THR A N 1
ATOM 642 C CA . THR A 1 82 ? 5.549 10.202 -9.275 1.00 91.31 82 THR A CA 1
ATOM 643 C C . THR A 1 82 ? 5.007 9.796 -10.635 1.00 91.31 82 THR A C 1
ATOM 645 O O . THR A 1 82 ? 5.604 10.065 -11.677 1.00 91.31 82 THR A O 1
ATOM 648 N N . TYR A 1 83 ? 3.827 9.181 -10.614 1.00 90.50 83 TYR A N 1
ATOM 649 C CA . TYR A 1 83 ? 3.025 8.915 -11.805 1.00 90.50 83 TYR A CA 1
ATOM 650 C C . TYR A 1 83 ? 2.085 10.083 -12.147 1.00 90.50 83 TYR A C 1
ATOM 652 O O . TYR A 1 83 ? 1.580 10.169 -13.266 1.00 90.50 83 TYR A O 1
ATOM 660 N N . LYS A 1 84 ? 1.841 10.980 -11.183 1.00 87.50 84 LYS A N 1
ATOM 661 C CA . LYS A 1 84 ? 1.005 12.174 -11.344 1.00 87.50 84 LYS A CA 1
ATOM 662 C C . LYS A 1 84 ? 1.832 13.341 -11.870 1.00 87.50 84 LYS A C 1
ATOM 664 O O . LYS A 1 84 ? 2.990 13.502 -11.469 1.00 87.50 84 LYS A O 1
ATOM 669 N N . LYS A 1 85 ? 1.233 14.174 -12.727 1.00 82.19 85 LYS A N 1
ATOM 670 C CA . LYS A 1 85 ? 1.845 15.435 -13.179 1.00 82.19 85 LYS A CA 1
ATOM 671 C C . LYS A 1 85 ? 1.628 16.533 -12.145 1.00 82.19 85 LYS A C 1
ATOM 673 O O . LYS A 1 85 ? 2.525 17.334 -11.909 1.00 82.19 85 LYS A O 1
ATOM 678 N N . GLN A 1 86 ? 0.442 16.551 -11.547 1.00 82.06 86 GLN A N 1
ATOM 679 C CA . GLN A 1 86 ? 0.050 17.440 -10.467 1.00 82.06 86 GLN A CA 1
ATOM 680 C C . GLN A 1 86 ? -0.527 16.615 -9.320 1.00 82.06 86 GLN A C 1
ATOM 682 O O . GLN A 1 86 ? -1.116 15.557 -9.513 1.00 82.06 86 GLN A O 1
ATOM 687 N N . ASP A 1 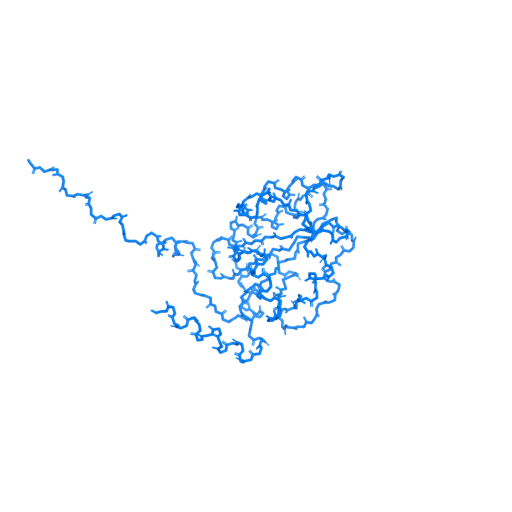87 ? -0.358 17.099 -8.103 1.00 75.62 87 ASP A N 1
ATOM 688 C CA . ASP A 1 87 ? -0.684 16.354 -6.890 1.00 75.62 87 ASP A CA 1
ATOM 689 C C . ASP A 1 87 ? -2.176 15.978 -6.767 1.00 75.62 87 ASP A C 1
ATOM 691 O O . ASP A 1 87 ? -2.512 14.893 -6.287 1.00 75.62 87 ASP A O 1
ATOM 695 N N . GLN A 1 88 ? -3.050 16.832 -7.298 1.00 75.94 88 GLN A N 1
ATOM 696 C CA . GLN A 1 88 ? -4.498 16.645 -7.394 1.00 75.94 88 GLN A CA 1
ATOM 697 C C . GLN A 1 88 ? -4.947 15.673 -8.497 1.00 75.94 88 GLN A C 1
ATOM 699 O O . GLN A 1 88 ? -6.144 15.400 -8.610 1.00 75.94 88 GLN A O 1
ATOM 704 N N . ASP A 1 89 ? -4.031 15.174 -9.334 1.00 82.31 89 ASP A N 1
ATOM 705 C CA . ASP A 1 89 ? -4.396 14.255 -10.409 1.00 82.31 89 ASP A CA 1
ATOM 706 C C . ASP A 1 89 ? -4.972 12.948 -9.839 1.00 82.31 89 ASP A C 1
ATOM 708 O O . ASP A 1 89 ? -4.601 12.463 -8.762 1.00 82.31 89 ASP A O 1
ATOM 712 N N . CYS A 1 90 ? -5.897 12.351 -10.589 1.00 82.38 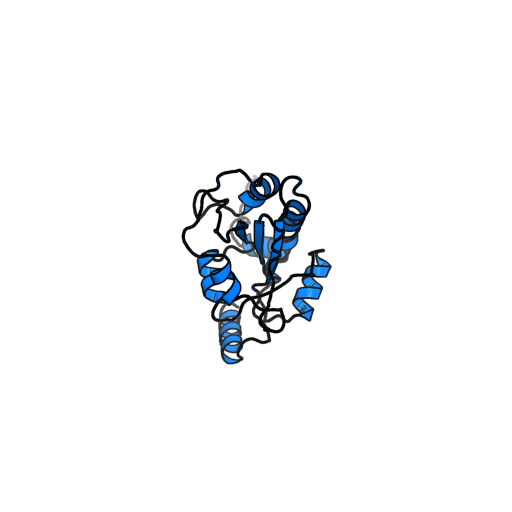90 CYS A N 1
ATOM 713 C CA . CYS A 1 90 ? -6.558 11.113 -10.197 1.00 82.38 90 CYS A CA 1
ATOM 714 C C . CYS A 1 90 ? -5.574 9.929 -10.155 1.00 82.38 90 CYS A C 1
ATOM 716 O O . CYS A 1 90 ? -4.690 9.790 -11.004 1.00 82.38 90 CYS A O 1
ATOM 718 N N . ASN A 1 91 ? -5.789 9.020 -9.203 1.00 87.06 91 ASN A N 1
ATOM 719 C CA . ASN A 1 91 ? -5.031 7.774 -9.073 1.00 87.06 91 ASN A CA 1
ATOM 720 C C . ASN A 1 91 ? -5.221 6.792 -10.245 1.00 87.06 91 ASN A C 1
ATOM 722 O O . ASN A 1 91 ? -4.421 5.875 -10.415 1.00 87.06 91 ASN A O 1
ATOM 726 N N . ALA A 1 92 ? -6.212 7.016 -11.115 1.00 89.12 92 ALA A N 1
ATOM 727 C CA . ALA A 1 92 ? -6.430 6.227 -12.325 1.00 89.12 92 ALA A CA 1
ATOM 728 C C . ALA A 1 92 ? -5.213 6.214 -13.276 1.00 89.12 92 ALA A C 1
ATOM 730 O O . ALA A 1 92 ? -5.063 5.287 -14.071 1.00 89.12 92 ALA A O 1
ATOM 731 N N . GLY A 1 93 ? -4.299 7.187 -13.168 1.00 91.50 93 GLY A N 1
ATOM 732 C CA . GLY A 1 93 ? -3.029 7.165 -13.902 1.00 91.50 93 GLY A CA 1
ATOM 733 C C . GLY A 1 93 ? -2.203 5.892 -13.661 1.00 91.50 93 GLY A C 1
ATOM 734 O O . GLY A 1 93 ? -1.516 5.436 -14.579 1.00 91.50 93 GLY A O 1
ATOM 735 N N . LEU A 1 94 ? -2.334 5.258 -12.487 1.00 95.00 94 LEU A N 1
ATOM 736 C CA . LEU A 1 94 ? -1.625 4.023 -12.128 1.00 95.00 94 LEU A CA 1
ATOM 737 C C . LEU A 1 94 ? -1.903 2.861 -13.086 1.00 95.00 94 LEU A C 1
ATOM 739 O O . LEU A 1 94 ? -0.978 2.108 -13.387 1.00 95.00 94 LEU A O 1
ATOM 743 N N . PHE A 1 95 ? -3.122 2.753 -13.631 1.00 96.12 95 PHE A N 1
ATOM 744 C CA . PHE A 1 95 ? -3.472 1.701 -14.597 1.00 96.12 95 PHE A CA 1
ATOM 745 C C . PHE A 1 95 ? -2.601 1.751 -15.853 1.00 96.12 95 PHE A C 1
ATOM 747 O O . PHE A 1 95 ? -2.240 0.716 -16.404 1.00 96.12 95 PHE A O 1
ATOM 754 N N . SER A 1 96 ? -2.240 2.956 -16.295 1.00 94.88 96 SER A N 1
ATOM 755 C CA . SER A 1 96 ? -1.322 3.141 -17.421 1.00 94.88 96 SER A CA 1
ATOM 756 C C . SER A 1 96 ? 0.141 3.154 -16.989 1.00 94.88 96 SER A C 1
ATOM 758 O O . SER A 1 96 ? 1.007 2.731 -17.747 1.00 94.88 96 SER A O 1
ATOM 760 N N . PHE A 1 97 ? 0.439 3.630 -15.783 1.00 96.44 97 PHE A N 1
ATOM 761 C CA . PHE A 1 97 ? 1.812 3.834 -15.347 1.00 96.44 97 PHE A CA 1
ATOM 762 C C . PHE A 1 97 ? 2.508 2.514 -15.006 1.00 96.44 97 PHE A C 1
ATOM 764 O O . PHE A 1 97 ? 3.602 2.257 -15.503 1.00 96.44 97 PHE A O 1
ATOM 771 N N . ILE A 1 98 ? 1.855 1.649 -14.219 1.00 97.94 98 ILE A N 1
ATOM 772 C CA . ILE A 1 98 ? 2.441 0.390 -13.738 1.00 97.94 98 ILE A CA 1
ATOM 773 C C . ILE A 1 98 ? 2.906 -0.510 -14.898 1.00 97.94 98 ILE A C 1
ATOM 775 O O . ILE A 1 98 ? 4.063 -0.924 -14.863 1.00 97.94 98 ILE A O 1
ATOM 779 N N . PRO A 1 99 ? 2.111 -0.781 -15.955 1.00 97.56 99 PRO A N 1
ATOM 780 C CA . PRO A 1 99 ? 2.551 -1.638 -17.069 1.00 97.56 99 PRO A CA 1
ATOM 781 C C . PRO A 1 99 ? 3.665 -1.0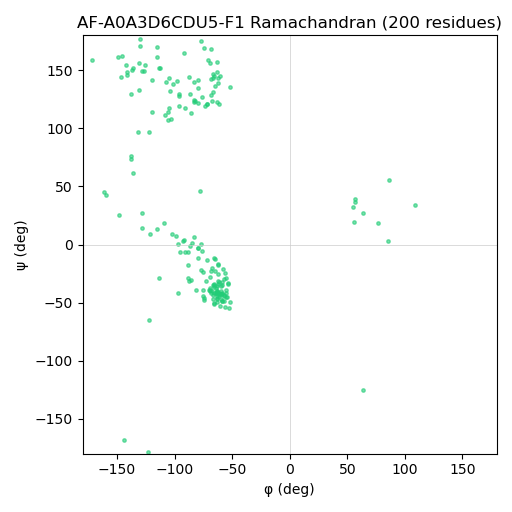15 -17.924 1.00 97.56 99 PRO A C 1
ATOM 783 O O . PRO A 1 99 ? 4.424 -1.712 -18.603 1.00 97.56 99 PRO A O 1
ATOM 786 N N . ASN A 1 100 ? 3.779 0.314 -17.896 1.00 96.56 100 ASN A N 1
ATOM 787 C CA . ASN A 1 100 ? 4.756 1.065 -18.676 1.00 96.56 100 ASN A CA 1
ATOM 788 C C . ASN A 1 100 ? 6.069 1.332 -17.926 1.00 96.56 100 ASN A C 1
ATOM 790 O O . ASN A 1 100 ? 6.971 1.935 -18.501 1.00 96.56 100 ASN A O 1
ATOM 794 N N . LEU A 1 101 ? 6.225 0.826 -16.697 1.00 97.19 101 LEU A N 1
ATOM 795 C CA . LEU A 1 101 ? 7.496 0.889 -15.979 1.00 97.19 101 LEU A CA 1
ATOM 796 C C . LEU A 1 101 ? 8.611 0.125 -16.711 1.00 97.19 101 LEU A C 1
ATOM 798 O O . LEU A 1 101 ? 8.401 -0.965 -17.245 1.00 97.19 101 LEU A O 1
ATOM 802 N N . ARG A 1 102 ? 9.805 0.714 -16.722 1.00 96.69 102 ARG A N 1
ATOM 803 C CA . ARG A 1 102 ? 11.056 0.252 -17.349 1.00 96.69 102 ARG A CA 1
ATOM 804 C C . ARG A 1 102 ? 12.239 0.698 -16.491 1.00 96.69 102 ARG A C 1
ATOM 806 O O . ARG A 1 102 ? 12.192 1.818 -15.986 1.00 96.69 102 ARG A O 1
ATOM 813 N N . LYS A 1 103 ? 13.294 -0.125 -16.404 1.00 90.00 103 LYS A N 1
ATOM 814 C CA . LYS A 1 103 ? 14.498 0.140 -15.584 1.00 90.00 103 LYS A CA 1
ATOM 815 C C . LYS A 1 103 ? 15.226 1.426 -15.978 1.00 90.00 103 LYS A C 1
ATOM 817 O O . LYS A 1 103 ? 15.634 2.181 -15.105 1.00 90.00 103 LYS A O 1
ATOM 822 N N . ASP A 1 104 ? 15.325 1.685 -17.280 1.00 87.19 104 ASP A N 1
ATOM 823 C CA . ASP A 1 104 ? 16.180 2.748 -17.829 1.00 87.19 104 ASP A CA 1
ATOM 824 C C . ASP A 1 104 ? 15.418 4.042 -18.157 1.00 87.19 104 ASP A C 1
ATOM 826 O O . ASP A 1 104 ? 15.954 4.962 -18.774 1.00 87.19 104 ASP A O 1
ATOM 830 N N . SER A 1 105 ? 14.142 4.131 -17.777 1.00 91.56 105 SER A N 1
ATOM 831 C CA . SER A 1 105 ? 13.347 5.335 -18.012 1.00 91.56 105 SER A CA 1
ATOM 832 C C . SER A 1 105 ? 13.582 6.384 -16.930 1.00 91.56 105 SER A C 1
ATOM 834 O O . SER A 1 105 ? 13.632 6.088 -15.737 1.00 91.56 105 SER A O 1
ATOM 836 N N . ALA A 1 106 ? 13.653 7.644 -17.355 1.00 89.50 106 ALA A N 1
ATOM 837 C CA . ALA A 1 106 ? 13.638 8.782 -16.450 1.00 89.50 106 ALA A CA 1
ATOM 838 C C . ALA A 1 106 ? 12.196 9.085 -16.018 1.00 89.50 106 ALA A C 1
ATOM 840 O O . ALA A 1 106 ? 11.336 9.363 -16.854 1.00 89.50 106 ALA A O 1
ATOM 841 N N . TYR A 1 107 ? 11.945 9.058 -14.710 1.00 92.75 107 TYR A N 1
ATOM 842 C CA . TYR A 1 107 ? 10.662 9.437 -14.118 1.00 92.75 107 TYR A CA 1
ATOM 843 C C . TYR A 1 107 ? 10.801 10.714 -13.300 1.00 92.75 107 TYR A C 1
ATOM 845 O O . TYR A 1 107 ? 11.854 10.986 -12.717 1.00 92.75 107 TYR A O 1
ATOM 853 N N . ASN A 1 108 ? 9.700 11.456 -13.208 1.00 91.56 108 ASN A N 1
ATOM 854 C CA . ASN A 1 108 ? 9.587 12.566 -12.275 1.00 91.56 108 ASN A CA 1
ATOM 855 C C . ASN A 1 108 ? 9.712 12.051 -10.838 1.00 91.56 108 ASN A C 1
ATOM 857 O O . ASN A 1 108 ? 9.206 10.976 -10.502 1.00 91.56 108 ASN A O 1
ATOM 861 N N . ARG A 1 109 ? 10.364 12.840 -9.987 1.00 90.31 109 ARG A N 1
ATOM 862 C CA . ARG A 1 109 ? 10.627 12.508 -8.585 1.00 90.31 109 ARG A CA 1
ATOM 863 C C . ARG A 1 109 ? 9.852 13.447 -7.676 1.00 90.31 109 ARG A C 1
ATOM 865 O O . ARG A 1 109 ? 9.590 14.589 -8.049 1.00 90.31 109 ARG A O 1
ATOM 872 N N . LYS A 1 110 ? 9.509 12.969 -6.483 1.00 81.50 110 LYS A N 1
ATOM 873 C CA . LYS A 1 110 ? 9.107 13.836 -5.373 1.00 81.50 110 LYS A CA 1
ATOM 874 C C . LYS A 1 110 ? 10.258 13.878 -4.382 1.00 81.50 110 LYS A C 1
ATOM 876 O O . LYS A 1 110 ? 10.535 12.876 -3.729 1.00 81.50 110 LYS A O 1
ATOM 881 N N . ASP A 1 111 ? 10.877 15.040 -4.219 1.00 72.19 111 ASP A N 1
ATOM 882 C CA . ASP A 1 111 ? 11.945 15.252 -3.231 1.00 72.19 111 ASP A CA 1
ATOM 883 C C . ASP A 1 111 ? 11.371 15.432 -1.814 1.00 72.19 111 ASP A C 1
ATOM 885 O O . ASP A 1 111 ? 11.718 16.355 -1.083 1.00 72.19 111 ASP A O 1
ATOM 889 N N . ALA A 1 112 ? 10.425 14.570 -1.436 1.00 74.00 112 ALA A N 1
ATOM 890 C CA . ALA A 1 112 ? 9.701 14.679 -0.179 1.00 74.00 112 ALA A CA 1
ATOM 891 C C . ALA A 1 112 ? 10.294 13.774 0.912 1.00 74.00 112 ALA A C 1
ATOM 893 O O . ALA A 1 112 ? 10.369 14.199 2.063 1.00 74.00 112 ALA A O 1
ATOM 894 N N . TYR A 1 113 ? 10.673 12.532 0.576 1.00 86.75 113 TYR A N 1
ATOM 895 C CA . TYR A 1 113 ? 11.227 11.545 1.517 1.00 86.75 113 TYR A CA 1
ATOM 896 C C . TYR A 1 113 ? 11.741 10.285 0.782 1.00 86.75 113 TYR A C 1
ATOM 898 O O . TYR A 1 113 ? 11.339 9.998 -0.349 1.00 86.75 113 TYR A O 1
ATOM 906 N N . SER A 1 114 ? 12.629 9.528 1.432 1.00 92.81 114 SER A N 1
ATOM 907 C CA . SER A 1 114 ? 13.214 8.284 0.911 1.00 92.81 114 SER A CA 1
ATOM 908 C C . SER A 1 114 ? 12.426 7.033 1.310 1.00 92.81 114 SER A C 1
ATOM 910 O O . SER A 1 114 ? 11.634 7.047 2.255 1.00 92.81 114 SER A O 1
ATOM 912 N N . LEU A 1 115 ? 12.694 5.912 0.635 1.00 94.19 115 LEU A N 1
ATOM 913 C CA . LEU A 1 115 ? 12.169 4.599 1.017 1.00 94.19 115 LEU A CA 1
ATOM 914 C C . LEU A 1 115 ? 12.517 4.241 2.468 1.00 94.19 115 LEU A C 1
ATOM 916 O O . LEU A 1 115 ? 11.656 3.772 3.199 1.00 94.19 115 LEU A O 1
ATOM 920 N N . THR A 1 116 ? 13.740 4.514 2.927 1.00 93.12 116 THR A N 1
ATOM 921 C CA . THR A 1 116 ? 14.134 4.242 4.319 1.00 93.12 116 THR A CA 1
ATOM 922 C C . THR A 1 116 ? 13.248 4.994 5.308 1.00 93.12 116 THR A C 1
ATOM 924 O O . THR A 1 116 ? 12.690 4.378 6.211 1.00 93.12 116 THR A O 1
ATOM 927 N N . GLN A 1 117 ? 13.042 6.297 5.086 1.00 91.56 117 GLN A N 1
ATOM 928 C CA . GLN A 1 117 ? 12.136 7.112 5.905 1.00 91.56 117 GLN A CA 1
ATOM 929 C C . GLN A 1 117 ? 10.692 6.609 5.817 1.00 91.56 117 GLN A C 1
ATOM 931 O O . GLN A 1 117 ? 9.944 6.675 6.790 1.00 91.56 117 GLN A O 1
ATOM 936 N N . HIS A 1 118 ? 10.292 6.088 4.654 1.00 91.94 118 HIS A N 1
ATOM 937 C CA . HIS A 1 118 ? 8.969 5.510 4.467 1.00 91.94 118 HIS A CA 1
ATOM 938 C C . HIS A 1 118 ? 8.740 4.273 5.349 1.00 91.94 118 HIS A C 1
ATOM 940 O O . HIS A 1 118 ? 7.668 4.113 5.933 1.00 91.94 118 HIS A O 1
ATOM 946 N N . LEU A 1 119 ? 9.754 3.416 5.473 1.00 94.19 119 LEU A N 1
ATOM 947 C CA . LEU A 1 119 ? 9.663 2.140 6.179 1.00 94.19 119 LEU A CA 1
ATOM 948 C C . LEU A 1 119 ? 9.651 2.268 7.710 1.00 94.19 119 LEU A C 1
ATOM 950 O O . LEU A 1 119 ? 9.108 1.388 8.375 1.00 94.19 119 LEU A O 1
ATOM 954 N N . GLU A 1 120 ? 10.184 3.354 8.283 1.00 92.50 120 GLU A N 1
ATOM 955 C CA . GLU A 1 120 ? 10.279 3.562 9.745 1.00 92.50 120 GLU A CA 1
ATOM 956 C C . GLU A 1 120 ? 8.935 3.411 10.477 1.00 92.50 120 GLU A C 1
ATOM 958 O O . GLU A 1 120 ? 8.875 2.940 11.618 1.00 92.50 120 GLU A O 1
ATOM 963 N N . GLY A 1 121 ? 7.845 3.793 9.813 1.00 91.25 121 GLY A N 1
ATOM 964 C CA . GLY A 1 121 ? 6.491 3.782 10.357 1.00 91.25 121 GLY A CA 1
ATOM 965 C C . GLY A 1 121 ? 5.659 2.541 10.039 1.00 91.25 121 GLY A C 1
ATOM 966 O O . GLY A 1 121 ? 4.543 2.405 10.549 1.00 91.25 121 GLY A O 1
ATOM 967 N N . ILE A 1 122 ? 6.182 1.653 9.192 1.00 96.19 122 ILE A N 1
ATOM 968 C CA . ILE A 1 122 ? 5.486 0.455 8.726 1.00 96.19 122 ILE A CA 1
ATOM 969 C C . ILE A 1 122 ? 5.561 -0.636 9.801 1.00 96.19 122 ILE A C 1
ATOM 971 O O . ILE A 1 122 ? 6.606 -0.885 10.410 1.00 96.19 122 ILE A O 1
ATOM 975 N N . ARG A 1 123 ? 4.429 -1.288 10.055 1.00 97.62 123 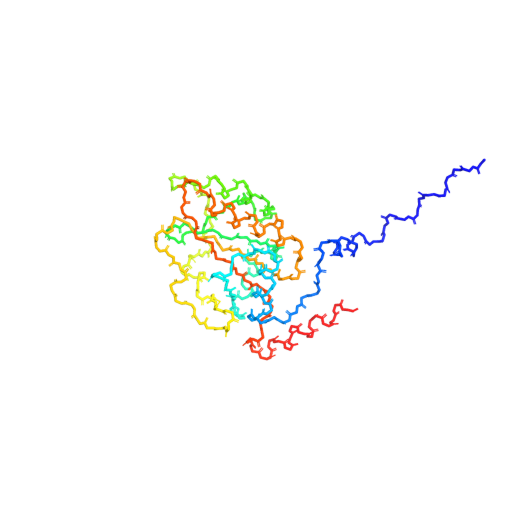ARG A N 1
ATOM 976 C CA . ARG A 1 123 ? 4.262 -2.339 11.064 1.00 97.62 123 ARG A CA 1
ATOM 977 C C . ARG A 1 123 ? 3.558 -3.547 10.467 1.00 97.62 123 ARG A C 1
ATOM 979 O O . ARG A 1 123 ? 2.817 -3.427 9.492 1.00 97.62 123 ARG A O 1
ATOM 986 N N . GLY A 1 124 ? 3.762 -4.710 11.071 1.00 97.62 124 GLY A N 1
ATOM 987 C CA . GLY A 1 124 ? 2.914 -5.861 10.809 1.00 97.62 124 GLY A CA 1
ATOM 988 C C . GLY A 1 124 ? 1.509 -5.635 11.362 1.00 97.62 124 GLY A C 1
ATOM 989 O O . GLY A 1 124 ? 1.249 -4.691 12.112 1.00 97.62 124 GLY A O 1
ATOM 990 N N . LEU A 1 125 ? 0.574 -6.503 10.982 1.00 97.75 125 LEU A N 1
ATOM 991 C CA . LEU A 1 125 ? -0.831 -6.371 11.383 1.00 97.75 125 LEU A CA 1
ATOM 992 C C . LEU A 1 125 ? -1.065 -6.545 12.894 1.00 97.75 125 LEU A C 1
ATOM 994 O O . LEU A 1 125 ? -2.150 -6.213 13.366 1.00 97.75 125 LEU A O 1
ATOM 998 N N . ASN A 1 126 ? -0.071 -7.026 13.651 1.00 97.19 126 ASN A N 1
ATOM 999 C CA . ASN A 1 126 ? -0.122 -7.103 15.112 1.00 97.19 126 ASN A CA 1
ATOM 1000 C C . ASN A 1 126 ? 0.695 -5.986 15.793 1.00 97.19 126 ASN A C 1
ATOM 1002 O O . ASN A 1 126 ? 0.875 -6.016 17.009 1.00 97.19 126 ASN A O 1
ATOM 1006 N N . GLY A 1 127 ? 1.179 -4.998 15.033 1.00 96.62 127 GLY A N 1
ATOM 1007 C CA . GLY A 1 127 ? 1.940 -3.858 15.549 1.00 96.62 127 GLY A CA 1
ATOM 1008 C C . GLY A 1 127 ? 3.438 -4.100 15.711 1.00 96.62 127 GLY A C 1
ATOM 1009 O O . GLY A 1 127 ? 4.154 -3.209 16.167 1.00 96.62 127 GLY A O 1
ATOM 1010 N N . GLU A 1 128 ? 3.932 -5.272 15.322 1.00 96.19 128 GLU A N 1
ATOM 1011 C CA . GLU A 1 128 ? 5.351 -5.592 15.327 1.00 96.19 128 GLU A CA 1
ATOM 1012 C C . GLU A 1 128 ? 6.124 -4.749 14.303 1.00 96.19 128 GLU A C 1
ATOM 1014 O O . GLU A 1 128 ? 5.618 -4.415 13.226 1.00 96.19 128 GLU A O 1
ATOM 1019 N N . ALA A 1 129 ? 7.372 -4.408 14.623 1.00 94.31 129 ALA A N 1
ATOM 1020 C CA . ALA A 1 129 ? 8.278 -3.842 13.635 1.00 94.31 129 ALA A CA 1
ATOM 1021 C C . ALA A 1 129 ? 8.568 -4.890 12.550 1.00 94.31 129 ALA A C 1
ATOM 1023 O O . ALA A 1 129 ? 8.806 -6.060 12.854 1.00 94.31 129 ALA A O 1
ATOM 1024 N N . LEU A 1 130 ? 8.553 -4.469 11.286 1.00 92.12 130 LEU A N 1
ATOM 1025 C CA . LEU A 1 130 ? 8.931 -5.332 10.174 1.00 92.12 130 LEU A CA 1
ATOM 1026 C C . LEU A 1 130 ? 10.391 -5.090 9.812 1.00 92.12 130 LEU A C 1
ATOM 1028 O O . LEU A 1 130 ? 10.813 -3.957 9.586 1.00 92.12 130 LEU A O 1
ATOM 1032 N N . HIS A 1 131 ? 11.148 -6.176 9.719 1.00 85.31 131 HIS A N 1
ATOM 1033 C CA . HIS A 1 131 ? 12.505 -6.173 9.192 1.00 85.31 131 HIS A CA 1
ATOM 1034 C C . HIS A 1 131 ? 12.485 -6.774 7.788 1.00 85.31 131 HIS A C 1
ATOM 1036 O O . HIS A 1 131 ? 11.742 -7.721 7.537 1.00 85.31 131 HIS A O 1
ATOM 1042 N N . ASN A 1 132 ? 13.306 -6.242 6.880 1.00 83.88 132 ASN A N 1
ATOM 1043 C CA . ASN A 1 132 ? 13.473 -6.774 5.521 1.00 83.88 132 ASN A CA 1
ATOM 1044 C C . ASN A 1 132 ? 12.162 -6.874 4.720 1.00 83.88 132 ASN A C 1
ATOM 1046 O O . ASN A 1 132 ? 11.947 -7.829 3.979 1.00 83.88 132 ASN A O 1
ATOM 1050 N N . ILE A 1 133 ? 11.274 -5.885 4.863 1.00 88.50 133 ILE A N 1
ATOM 1051 C CA . ILE A 1 133 ? 10.031 -5.827 4.078 1.00 88.50 133 ILE A CA 1
ATOM 1052 C C . ILE A 1 133 ? 10.301 -5.645 2.579 1.00 88.50 133 ILE A C 1
ATOM 1054 O O . ILE A 1 133 ? 9.465 -6.010 1.762 1.00 88.50 133 ILE A O 1
ATOM 1058 N N . THR A 1 134 ? 11.466 -5.114 2.212 1.00 91.31 134 THR A N 1
ATOM 1059 C CA . THR A 1 134 ? 11.895 -4.921 0.826 1.00 91.31 134 THR A CA 1
ATOM 1060 C C . THR A 1 134 ? 12.886 -5.994 0.385 1.00 91.31 134 THR A C 1
ATOM 1062 O O . THR A 1 134 ? 13.824 -6.322 1.109 1.00 91.31 134 THR A O 1
ATOM 1065 N N . ASP A 1 135 ? 12.707 -6.484 -0.834 1.00 91.50 135 ASP A N 1
ATOM 1066 C CA . ASP A 1 135 ? 13.578 -7.423 -1.528 1.00 91.50 135 ASP A CA 1
ATOM 1067 C C . ASP A 1 135 ? 14.531 -6.661 -2.457 1.00 91.50 135 ASP A C 1
ATOM 1069 O O . ASP A 1 135 ? 14.097 -5.999 -3.400 1.00 91.50 135 ASP A O 1
ATOM 1073 N N . SER A 1 136 ? 15.838 -6.794 -2.225 1.00 91.12 136 SER A N 1
ATOM 1074 C CA . SER A 1 136 ? 16.878 -6.094 -2.991 1.00 91.12 136 SER A CA 1
ATOM 1075 C C . SER A 1 136 ? 16.908 -6.453 -4.481 1.00 91.12 136 SER A C 1
ATOM 1077 O O . SER A 1 136 ? 17.476 -5.710 -5.283 1.00 91.12 136 SER A O 1
ATOM 1079 N N . SER A 1 137 ? 16.288 -7.566 -4.878 1.00 94.69 137 SER A N 1
ATOM 1080 C CA . SER A 1 137 ? 16.159 -7.949 -6.284 1.00 94.69 137 SER A CA 1
ATOM 1081 C C . SER A 1 137 ? 15.030 -7.212 -7.019 1.00 94.69 137 SER A C 1
ATOM 1083 O O . SER A 1 137 ? 14.984 -7.253 -8.252 1.00 94.69 137 SER A O 1
ATOM 1085 N N . ALA A 1 138 ? 14.143 -6.504 -6.312 1.00 96.75 138 ALA A N 1
ATOM 1086 C CA . ALA A 1 138 ? 13.119 -5.668 -6.931 1.00 96.75 138 ALA A CA 1
ATOM 1087 C C . ALA A 1 138 ? 13.750 -4.473 -7.667 1.00 96.75 138 ALA A C 1
ATOM 1089 O O . ALA A 1 138 ? 14.769 -3.919 -7.250 1.00 96.75 138 ALA A O 1
ATOM 1090 N N . ASP A 1 139 ? 13.175 -4.095 -8.806 1.00 97.62 139 ASP A N 1
ATOM 1091 C CA . ASP A 1 139 ? 13.524 -2.858 -9.515 1.00 97.62 139 ASP A CA 1
ATOM 1092 C C . ASP A 1 139 ? 12.723 -1.667 -8.956 1.00 97.62 139 ASP A C 1
ATOM 1094 O O . ASP A 1 139 ? 13.213 -0.537 -8.947 1.00 97.62 139 ASP A O 1
ATOM 1098 N N . TYR A 1 140 ? 11.507 -1.936 -8.461 1.00 97.69 140 TYR A N 1
ATOM 1099 C CA . TYR A 1 140 ? 10.612 -0.955 -7.848 1.00 97.69 140 TYR A CA 1
ATOM 1100 C C . TYR A 1 140 ? 9.850 -1.537 -6.655 1.00 97.69 140 TYR A C 1
ATOM 1102 O O . TYR A 1 140 ? 9.560 -2.735 -6.615 1.00 97.69 140 TYR A O 1
ATOM 1110 N N . TYR A 1 141 ? 9.445 -0.657 -5.740 1.00 97.31 141 TYR A N 1
ATOM 1111 C CA . TYR A 1 141 ? 8.602 -0.960 -4.584 1.00 97.31 141 TYR A CA 1
ATOM 1112 C C . TYR A 1 141 ? 7.308 -0.149 -4.667 1.00 97.31 141 TYR A C 1
ATOM 1114 O O . TYR A 1 141 ? 7.344 1.080 -4.587 1.00 97.31 141 TYR A O 1
ATOM 1122 N N . LEU A 1 142 ? 6.177 -0.831 -4.844 1.00 97.56 142 LEU A N 1
ATOM 1123 C CA . LEU A 1 142 ? 4.850 -0.229 -4.957 1.00 97.56 142 LEU A CA 1
ATOM 1124 C C . LEU A 1 142 ? 4.086 -0.414 -3.642 1.00 97.56 142 LEU A C 1
ATOM 1126 O O . LEU A 1 142 ? 3.632 -1.517 -3.332 1.00 97.56 142 LEU A O 1
ATOM 1130 N N . PHE A 1 143 ? 3.916 0.670 -2.894 1.00 97.44 143 PHE A N 1
ATOM 1131 C CA . PHE A 1 143 ? 3.108 0.702 -1.679 1.00 97.44 143 PHE A CA 1
ATOM 1132 C C . PHE A 1 143 ? 1.684 1.085 -2.049 1.00 97.44 143 PHE A C 1
ATOM 1134 O O . PHE A 1 143 ? 1.466 2.181 -2.556 1.00 97.44 143 PHE A O 1
ATOM 1141 N N . ILE A 1 144 ? 0.718 0.198 -1.810 1.00 97.94 144 ILE A N 1
ATOM 1142 C CA . ILE A 1 144 ? -0.694 0.467 -2.113 1.00 97.94 144 ILE A CA 1
ATOM 1143 C C . ILE A 1 144 ? -1.443 0.668 -0.801 1.00 97.94 144 ILE A C 1
ATOM 1145 O O . ILE A 1 144 ? -1.623 -0.281 -0.041 1.00 97.94 144 ILE A O 1
ATOM 1149 N N . TYR A 1 145 ? -1.890 1.893 -0.543 1.00 98.06 145 TYR A N 1
ATOM 1150 C CA . TYR A 1 145 ? -2.684 2.263 0.623 1.00 98.06 145 TYR A CA 1
ATOM 1151 C C . TYR A 1 145 ? -4.151 1.963 0.372 1.00 98.06 145 TYR A C 1
ATOM 1153 O O . TYR A 1 145 ? -4.759 2.457 -0.583 1.00 98.06 145 TYR A O 1
ATOM 1161 N N . TRP A 1 146 ? -4.738 1.170 1.257 1.00 97.69 146 TRP A N 1
ATOM 1162 C CA . TRP A 1 146 ? -6.123 0.749 1.126 1.00 97.69 146 TRP A CA 1
ATOM 1163 C C . TRP A 1 146 ? -6.788 0.605 2.488 1.00 97.69 146 TRP A C 1
ATOM 1165 O O . TRP A 1 146 ? -6.135 0.517 3.525 1.00 97.69 146 TRP A O 1
ATOM 1175 N N . VAL A 1 147 ? -8.115 0.589 2.478 1.00 97.12 147 VAL A N 1
ATOM 1176 C CA . VAL A 1 147 ? -8.945 0.395 3.669 1.00 97.12 147 VAL A CA 1
ATOM 1177 C C . VAL A 1 147 ? -10.077 -0.551 3.332 1.00 97.12 147 VAL A C 1
ATOM 1179 O O . VAL A 1 147 ? -10.558 -0.599 2.201 1.00 97.12 147 VAL A O 1
ATOM 1182 N N . ARG A 1 148 ? -10.556 -1.315 4.299 1.00 96.19 148 ARG A N 1
ATOM 1183 C CA . ARG A 1 148 ? -11.620 -2.295 4.087 1.00 96.19 148 ARG A CA 1
ATOM 1184 C C . ARG A 1 148 ? -12.953 -1.639 3.721 1.00 96.19 148 ARG A C 1
ATOM 1186 O O . ARG A 1 148 ? -13.734 -2.192 2.943 1.00 96.19 148 ARG A O 1
ATOM 1193 N N . TRP A 1 149 ? -13.230 -0.465 4.280 1.00 93.38 149 TRP A N 1
ATOM 1194 C CA . TRP A 1 149 ? -14.545 0.172 4.209 1.00 93.38 149 TRP A CA 1
ATOM 1195 C C . TRP A 1 149 ? -14.844 0.905 2.891 1.00 93.38 149 TRP A C 1
ATOM 1197 O O . TRP A 1 149 ? -15.976 1.345 2.721 1.00 93.38 149 TRP A O 1
ATOM 1207 N N . ILE A 1 150 ? -13.915 0.985 1.928 1.00 92.31 150 ILE A N 1
ATOM 1208 C CA . ILE A 1 150 ? -14.176 1.559 0.583 1.00 92.31 150 ILE A CA 1
ATOM 1209 C C . ILE A 1 150 ? -14.785 0.559 -0.420 1.00 92.31 150 ILE A C 1
ATOM 1211 O O . ILE A 1 150 ? -15.065 0.911 -1.567 1.00 92.31 150 ILE A O 1
ATOM 1215 N N . GLY A 1 151 ? -15.036 -0.683 0.006 1.00 90.56 151 GLY A N 1
ATOM 1216 C CA . GLY A 1 151 ? -15.857 -1.639 -0.737 1.00 90.56 151 GLY A CA 1
ATOM 1217 C C . GLY A 1 151 ? -15.277 -2.033 -2.100 1.00 90.56 151 GLY A C 1
ATOM 1218 O O . GLY A 1 151 ? -14.157 -2.534 -2.184 1.00 90.56 151 GLY A O 1
ATOM 1219 N N . LYS A 1 152 ? -16.060 -1.863 -3.173 1.00 91.44 152 LYS A N 1
ATOM 1220 C CA . LYS A 1 152 ? -15.737 -2.325 -4.533 1.00 91.44 152 LYS A CA 1
ATOM 1221 C C . LYS A 1 152 ? -14.477 -1.666 -5.103 1.00 91.44 152 LYS A C 1
ATOM 1223 O O . LYS A 1 152 ? -13.783 -2.305 -5.885 1.00 91.44 152 LYS A O 1
ATOM 1228 N N . LEU A 1 153 ? -14.115 -0.466 -4.642 1.00 90.75 153 LEU A N 1
ATOM 1229 C CA . LEU A 1 153 ? -12.874 0.201 -5.055 1.00 90.75 153 LEU A CA 1
ATOM 1230 C C . LEU A 1 153 ? -11.623 -0.645 -4.767 1.00 90.75 153 LEU A C 1
ATOM 1232 O O . LEU A 1 153 ? -10.673 -0.600 -5.540 1.00 90.75 153 LEU A O 1
ATOM 1236 N N . ASN A 1 154 ? -11.635 -1.488 -3.729 1.00 93.81 154 ASN A N 1
ATOM 1237 C CA . ASN A 1 154 ? -10.528 -2.418 -3.490 1.00 93.81 154 ASN A CA 1
ATOM 1238 C C . ASN A 1 154 ? -10.396 -3.472 -4.601 1.00 93.81 154 ASN A C 1
ATOM 1240 O O . ASN A 1 154 ? -9.287 -3.840 -4.974 1.00 93.81 154 ASN A O 1
ATOM 1244 N N . LYS A 1 155 ? -11.514 -3.947 -5.160 1.00 93.12 155 LYS A N 1
ATOM 1245 C CA . LYS A 1 155 ? -11.486 -4.886 -6.291 1.00 93.12 155 LYS A CA 1
ATOM 1246 C C . LYS A 1 155 ? -11.098 -4.184 -7.580 1.00 93.12 155 LYS A C 1
ATOM 1248 O O . LYS A 1 155 ? -10.265 -4.698 -8.309 1.00 93.12 155 LYS A O 1
ATOM 1253 N N . ASP A 1 156 ? -11.703 -3.029 -7.826 1.00 92.88 156 ASP A N 1
ATOM 1254 C CA . ASP A 1 156 ? -11.586 -2.337 -9.106 1.00 92.88 156 ASP A CA 1
ATOM 1255 C C . ASP A 1 156 ? -10.236 -1.615 -9.254 1.00 92.88 156 ASP A C 1
ATOM 1257 O O . ASP A 1 156 ? -9.861 -1.297 -10.372 1.00 92.88 156 ASP A O 1
ATOM 1261 N N . HIS A 1 157 ? -9.537 -1.297 -8.155 1.00 94.94 157 HIS A N 1
ATOM 1262 C CA . HIS A 1 157 ? -8.263 -0.563 -8.177 1.00 94.94 157 HIS A CA 1
ATOM 1263 C C . HIS A 1 157 ? -7.140 -1.348 -7.507 1.00 94.94 157 HIS A C 1
ATOM 1265 O O . HIS A 1 157 ? -6.203 -1.742 -8.186 1.00 94.94 157 HIS A O 1
ATOM 1271 N N . VAL A 1 158 ? -7.233 -1.601 -6.195 1.00 96.69 158 VAL A N 1
ATOM 1272 C CA . VAL A 1 158 ? -6.127 -2.205 -5.425 1.00 96.69 158 VAL A CA 1
ATOM 1273 C C . VAL A 1 158 ? -5.717 -3.537 -6.043 1.00 96.69 158 VAL A C 1
ATOM 1275 O O . VAL A 1 158 ? -4.561 -3.690 -6.417 1.00 96.69 158 VAL A O 1
ATOM 1278 N N . ARG A 1 159 ? -6.666 -4.460 -6.234 1.00 96.44 159 ARG A N 1
ATOM 1279 C CA . ARG A 1 159 ? -6.390 -5.765 -6.849 1.00 96.44 159 ARG A CA 1
ATOM 1280 C C . ARG A 1 159 ? -5.802 -5.629 -8.252 1.00 96.44 159 ARG A C 1
ATOM 1282 O O . ARG A 1 159 ? -4.772 -6.226 -8.533 1.00 96.44 159 ARG A O 1
ATOM 1289 N N . GLU A 1 160 ? -6.418 -4.809 -9.098 1.00 96.69 160 GLU A N 1
ATOM 1290 C CA . GLU A 1 160 ? -5.954 -4.610 -10.474 1.00 96.69 160 GLU A CA 1
ATOM 1291 C C . GLU A 1 160 ? -4.529 -4.042 -10.517 1.00 96.69 160 GLU A C 1
ATOM 1293 O O . GLU A 1 160 ? -3.698 -4.518 -11.279 1.00 96.69 160 GLU A O 1
ATOM 1298 N N . TRP A 1 161 ? -4.186 -3.070 -9.668 1.00 97.88 161 TRP A N 1
ATOM 1299 C CA . TRP A 1 161 ? -2.824 -2.531 -9.594 1.00 97.88 161 TRP A CA 1
ATOM 1300 C C . TRP A 1 161 ? -1.809 -3.577 -9.132 1.00 97.88 161 TRP A C 1
ATOM 1302 O O . TRP A 1 161 ? -0.693 -3.605 -9.651 1.00 97.88 161 TRP A O 1
ATOM 1312 N N . MET A 1 162 ? -2.189 -4.452 -8.195 1.00 97.44 162 MET A N 1
ATOM 1313 C CA . MET A 1 162 ? -1.348 -5.579 -7.783 1.00 97.44 162 MET A CA 1
ATOM 1314 C C . MET A 1 162 ? -1.122 -6.553 -8.945 1.00 97.44 162 MET A C 1
ATOM 1316 O O . MET A 1 162 ? 0.017 -6.956 -9.187 1.00 97.44 162 MET A O 1
ATOM 1320 N N . ASP A 1 163 ? -2.174 -6.885 -9.694 1.00 97.12 163 ASP A N 1
ATOM 1321 C CA . ASP A 1 163 ? -2.101 -7.792 -10.843 1.00 97.12 163 ASP A CA 1
ATOM 1322 C C . ASP A 1 163 ? -1.263 -7.195 -11.985 1.00 97.12 163 ASP A C 1
ATOM 1324 O O . ASP A 1 163 ? -0.408 -7.880 -12.554 1.00 97.12 163 ASP A O 1
ATOM 1328 N N . LEU A 1 164 ? -1.423 -5.901 -12.279 1.00 98.00 164 LEU A N 1
ATOM 1329 C CA . LEU A 1 164 ? -0.598 -5.179 -13.254 1.00 98.00 164 LEU A CA 1
ATOM 1330 C C . LEU A 1 164 ? 0.875 -5.129 -12.831 1.00 98.00 164 LEU A C 1
ATOM 1332 O O . LEU A 1 164 ? 1.761 -5.285 -13.669 1.00 98.00 164 LEU A O 1
ATOM 1336 N N . ALA A 1 165 ? 1.153 -4.931 -11.541 1.00 97.81 165 ALA A N 1
ATOM 1337 C CA . ALA A 1 165 ? 2.521 -4.907 -11.033 1.00 97.81 165 ALA A CA 1
ATOM 1338 C C . ALA A 1 165 ? 3.175 -6.292 -11.115 1.00 97.81 165 ALA A C 1
ATOM 1340 O O . ALA A 1 165 ? 4.322 -6.415 -11.542 1.00 97.81 165 ALA A O 1
ATOM 1341 N N . LYS A 1 166 ? 2.423 -7.341 -10.765 1.00 96.25 166 LYS A N 1
ATOM 1342 C CA . LYS A 1 166 ? 2.871 -8.736 -10.823 1.00 96.25 166 LYS A CA 1
ATOM 1343 C C . LYS A 1 166 ? 3.102 -9.228 -12.253 1.00 96.25 166 LYS A C 1
ATOM 1345 O O . LYS A 1 166 ? 3.994 -10.040 -12.476 1.00 96.25 166 LYS A O 1
ATOM 1350 N N . SER A 1 167 ? 2.297 -8.760 -13.204 1.00 97.25 167 SER A N 1
ATOM 1351 C CA . SER A 1 167 ? 2.374 -9.152 -14.616 1.00 97.25 167 SER A CA 1
ATOM 1352 C C . SER A 1 167 ? 3.268 -8.246 -15.466 1.00 97.25 167 SER A C 1
ATOM 1354 O O . SER A 1 167 ? 3.355 -8.456 -16.677 1.00 97.25 167 SER A O 1
ATOM 1356 N N . ASN A 1 168 ? 3.948 -7.258 -14.871 1.00 98.25 168 ASN A N 1
ATOM 1357 C CA . ASN A 1 168 ? 4.821 -6.362 -15.621 1.00 98.25 168 ASN A CA 1
ATOM 1358 C C . ASN A 1 168 ? 5.966 -7.158 -16.294 1.00 98.25 168 ASN A C 1
ATOM 1360 O O . ASN A 1 168 ? 6.754 -7.798 -15.596 1.00 98.25 168 ASN A O 1
ATOM 1364 N N . PRO A 1 169 ? 6.105 -7.111 -17.635 1.00 95.81 169 PRO A N 1
ATOM 1365 C CA . PRO A 1 169 ? 7.073 -7.948 -18.345 1.00 95.81 169 PRO A CA 1
ATOM 1366 C C . PRO A 1 169 ? 8.479 -7.334 -18.438 1.00 95.81 169 PRO A C 1
ATOM 1368 O O . PRO A 1 169 ? 9.376 -7.936 -19.024 1.00 95.81 169 PRO A O 1
ATOM 1371 N N . HIS A 1 170 ? 8.689 -6.131 -17.904 1.00 97.31 170 HIS A N 1
ATOM 1372 C CA . HIS A 1 170 ? 9.922 -5.361 -18.079 1.00 97.31 170 HIS A CA 1
ATOM 1373 C C . HIS A 1 170 ? 10.712 -5.172 -16.786 1.00 97.31 170 HIS A C 1
ATOM 1375 O O . HIS A 1 170 ? 11.932 -4.998 -16.825 1.00 97.31 170 HIS A O 1
ATOM 1381 N N . VAL A 1 171 ? 10.023 -5.148 -15.647 1.00 98.00 171 VAL A N 1
ATOM 1382 C CA . VAL A 1 171 ? 10.606 -4.834 -14.343 1.00 98.00 171 VAL A CA 1
ATOM 1383 C C . VAL A 1 171 ? 10.001 -5.717 -13.263 1.00 98.00 171 VAL A C 1
ATOM 1385 O O . VAL A 1 171 ? 8.826 -6.072 -13.318 1.00 98.00 171 VAL A O 1
ATOM 1388 N N . ARG A 1 172 ? 10.792 -6.036 -12.240 1.00 97.94 172 ARG A N 1
ATOM 1389 C CA . ARG A 1 172 ? 10.292 -6.691 -11.033 1.00 97.94 172 ARG A CA 1
ATOM 1390 C C . ARG A 1 172 ? 9.775 -5.635 -10.066 1.00 97.94 172 ARG A C 1
ATOM 1392 O O . ARG A 1 172 ? 10.560 -4.864 -9.514 1.00 97.94 172 ARG A O 1
ATOM 1399 N N . ILE A 1 173 ? 8.468 -5.629 -9.836 1.00 97.94 173 ILE A N 1
ATOM 1400 C CA . ILE A 1 173 ? 7.825 -4.723 -8.884 1.00 97.94 173 ILE A CA 1
ATOM 1401 C C . ILE A 1 173 ? 7.461 -5.529 -7.645 1.00 97.94 173 ILE A C 1
ATOM 1403 O O . ILE A 1 173 ? 6.661 -6.461 -7.717 1.00 97.94 173 ILE A O 1
ATOM 1407 N N . GLN A 1 174 ? 8.038 -5.172 -6.501 1.00 97.31 174 GLN A N 1
ATOM 1408 C CA . GLN A 1 174 ? 7.560 -5.692 -5.232 1.00 97.31 174 GLN A CA 1
ATOM 1409 C C . GLN A 1 174 ? 6.367 -4.860 -4.774 1.00 97.31 174 GLN A C 1
ATOM 1411 O O . GLN A 1 174 ? 6.463 -3.647 -4.602 1.00 97.31 174 GLN A O 1
ATOM 1416 N N . VAL A 1 175 ? 5.243 -5.527 -4.563 1.00 97.69 175 VAL A N 1
ATOM 1417 C CA . VAL A 1 175 ? 4.007 -4.905 -4.099 1.00 97.69 175 VAL A CA 1
ATOM 1418 C C . VAL A 1 175 ? 3.903 -5.061 -2.586 1.00 97.69 175 VAL A C 1
ATOM 1420 O O . VAL A 1 175 ? 3.994 -6.175 -2.071 1.00 97.69 175 VAL A O 1
ATOM 1423 N N . ILE A 1 176 ? 3.673 -3.953 -1.882 1.00 97.44 176 ILE A N 1
ATOM 1424 C CA . ILE A 1 176 ? 3.458 -3.912 -0.433 1.00 97.44 176 ILE A CA 1
ATOM 1425 C C . ILE A 1 176 ? 2.089 -3.271 -0.156 1.00 97.44 176 ILE A C 1
ATOM 1427 O O . ILE A 1 176 ? 1.963 -2.043 -0.155 1.00 97.44 176 ILE A O 1
ATOM 1431 N N . PRO A 1 177 ? 1.027 -4.066 0.061 1.00 97.75 177 PRO A N 1
ATOM 1432 C CA . PRO A 1 177 ? -0.269 -3.522 0.441 1.00 97.75 177 PRO A CA 1
ATOM 1433 C C . PRO A 1 177 ? -0.227 -3.005 1.885 1.00 97.75 177 PRO A C 1
ATOM 1435 O O . PRO A 1 177 ? 0.001 -3.767 2.823 1.00 97.75 177 PRO A O 1
ATOM 1438 N N . VAL A 1 178 ? -0.509 -1.718 2.069 1.00 98.25 178 VAL A N 1
ATOM 1439 C CA . VAL A 1 178 ? -0.540 -1.048 3.372 1.00 98.25 178 VAL A CA 1
ATOM 1440 C C . VAL A 1 178 ? -1.992 -0.791 3.761 1.00 98.25 178 VAL A C 1
ATOM 1442 O O . VAL A 1 178 ? -2.670 0.069 3.195 1.00 98.25 178 VAL A O 1
ATOM 1445 N N . ASN A 1 179 ? -2.490 -1.546 4.733 1.00 98.31 179 ASN A N 1
ATOM 1446 C CA . ASN A 1 179 ? -3.820 -1.336 5.276 1.00 98.31 179 ASN A CA 1
ATOM 1447 C C . ASN A 1 179 ? -3.835 -0.118 6.217 1.00 98.31 179 ASN A C 1
ATOM 1449 O O . ASN A 1 179 ? -3.056 -0.034 7.168 1.00 98.31 179 ASN A O 1
ATOM 1453 N N . MET A 1 180 ? -4.758 0.803 5.953 1.00 98.12 180 MET A N 1
ATOM 1454 C CA . MET A 1 180 ? -4.946 2.063 6.672 1.00 98.12 180 MET A CA 1
ATOM 1455 C C . MET A 1 180 ? -6.231 2.053 7.519 1.00 98.12 180 MET A C 1
ATOM 1457 O O . MET A 1 180 ? -6.757 3.113 7.853 1.00 98.12 180 MET A O 1
ATOM 1461 N N . ASP A 1 181 ? -6.802 0.884 7.832 1.00 97.56 181 ASP A N 1
ATOM 1462 C CA . ASP A 1 181 ? -7.885 0.821 8.814 1.00 97.56 181 ASP A CA 1
ATOM 1463 C C . ASP A 1 181 ? -7.331 1.123 10.215 1.00 97.56 181 ASP A C 1
ATOM 1465 O O . ASP A 1 181 ? -6.141 0.950 10.492 1.00 97.56 181 ASP A O 1
ATOM 1469 N N . PHE A 1 182 ? -8.190 1.587 11.121 1.00 97.25 182 PHE A N 1
ATOM 1470 C CA . PHE A 1 182 ? -7.784 1.801 12.505 1.00 97.25 182 PHE A CA 1
ATOM 1471 C C . PHE A 1 182 ? -7.470 0.459 13.160 1.00 97.25 182 PHE A C 1
ATOM 1473 O O . PHE A 1 182 ? -8.274 -0.459 13.064 1.00 97.25 182 PHE A O 1
ATOM 1480 N N . GLN A 1 183 ? -6.330 0.334 13.836 1.00 97.81 183 GLN A N 1
ATOM 1481 C CA . GLN A 1 183 ? -5.879 -0.969 14.330 1.00 97.81 183 GLN A CA 1
ATOM 1482 C C . GLN A 1 183 ? -6.237 -1.194 15.804 1.00 97.81 183 GLN A C 1
ATOM 1484 O O . GLN A 1 183 ? -6.087 -0.298 16.637 1.00 97.81 183 GLN A O 1
ATOM 1489 N N . SER A 1 184 ? -6.645 -2.416 16.154 1.00 97.38 184 SER A N 1
ATOM 1490 C CA . SER A 1 184 ? -7.020 -2.805 17.523 1.00 97.38 184 SER A CA 1
ATOM 1491 C C . SER A 1 184 ? -5.855 -2.826 18.514 1.00 97.38 184 SER A C 1
ATOM 1493 O O . SER A 1 184 ? -6.079 -2.793 19.720 1.00 97.38 184 SER A O 1
ATOM 1495 N N . TRP A 1 185 ? -4.617 -2.904 18.022 1.00 97.06 185 TRP A N 1
ATOM 1496 C CA . TRP A 1 185 ? -3.403 -2.881 18.844 1.00 97.06 185 TRP A CA 1
ATOM 1497 C C . TRP A 1 185 ? -2.881 -1.459 19.099 1.00 97.06 185 TRP A C 1
ATOM 1499 O O . TRP A 1 185 ? -1.948 -1.276 19.879 1.00 97.06 185 TRP A O 1
ATOM 1509 N N . TRP A 1 186 ? -3.464 -0.432 18.470 1.00 97.19 186 TRP A N 1
ATOM 1510 C CA . TRP A 1 186 ? -3.098 0.954 18.762 1.00 97.19 186 TRP A CA 1
ATOM 1511 C C . TRP A 1 186 ? -3.428 1.333 20.211 1.00 97.19 186 TRP A C 1
ATOM 1513 O O . TRP A 1 186 ? -4.324 0.737 20.808 1.00 97.19 186 TRP A O 1
ATOM 1523 N N . PRO A 1 187 ? -2.774 2.359 20.786 1.00 96.69 187 PRO A N 1
ATOM 1524 C CA . PRO A 1 187 ? -3.069 2.803 22.144 1.00 96.69 187 PRO A CA 1
ATOM 1525 C C . PRO A 1 187 ? -4.563 3.066 22.361 1.00 96.69 187 PRO A C 1
ATOM 1527 O O . PRO A 1 187 ? -5.205 3.736 21.548 1.00 96.69 187 PRO A O 1
ATOM 1530 N N . GLU A 1 188 ? -5.110 2.593 23.481 1.00 95.25 188 GLU A N 1
ATOM 1531 C CA . GLU A 1 188 ? -6.541 2.705 23.796 1.00 95.25 188 GLU A CA 1
ATOM 1532 C C . GLU A 1 188 ? -7.034 4.161 23.741 1.00 95.25 188 GLU A C 1
ATOM 1534 O O . GLU A 1 188 ? -8.095 4.462 23.193 1.00 95.25 188 GLU A O 1
ATOM 1539 N N . THR A 1 189 ? -6.212 5.101 24.213 1.00 95.00 189 THR A N 1
ATOM 1540 C CA . THR A 1 189 ? -6.505 6.541 24.153 1.00 95.00 189 THR A CA 1
ATOM 1541 C C . THR A 1 189 ? -6.710 7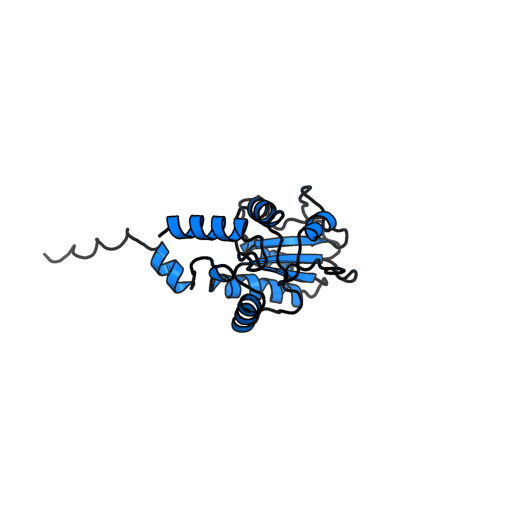.044 22.723 1.00 95.00 189 THR A C 1
ATOM 1543 O O . THR A 1 189 ? -7.505 7.957 22.491 1.00 95.00 189 THR A O 1
ATOM 1546 N N . PHE A 1 190 ? -6.021 6.457 21.742 1.00 94.12 190 PHE A N 1
ATOM 1547 C CA . PHE A 1 190 ? -6.221 6.759 20.330 1.00 94.12 190 PHE A CA 1
ATOM 1548 C C . PHE A 1 190 ? -7.516 6.124 19.814 1.00 94.12 190 PHE A C 1
ATOM 1550 O O . PHE A 1 190 ? -8.311 6.803 19.161 1.00 94.12 190 PHE A O 1
ATOM 1557 N N . GLN A 1 191 ? -7.773 4.861 20.164 1.00 93.75 191 GLN A N 1
ATOM 1558 C CA . GLN A 1 191 ? -9.005 4.156 19.795 1.00 93.75 191 GLN A CA 1
ATOM 1559 C C . GLN A 1 191 ? -10.257 4.899 20.289 1.00 93.75 191 GLN A C 1
ATOM 1561 O O . GLN A 1 191 ? -11.195 5.121 19.525 1.00 93.75 191 GLN A O 1
ATOM 1566 N N . GLN A 1 192 ? -10.251 5.387 21.531 1.00 93.25 192 GLN A N 1
ATOM 1567 C CA . GLN A 1 192 ? -11.350 6.177 22.096 1.00 93.25 192 GLN A CA 1
ATOM 1568 C C . GLN A 1 192 ? -11.584 7.490 21.327 1.00 93.25 192 GLN A C 1
ATOM 1570 O O . GLN A 1 192 ? -12.732 7.857 21.057 1.00 93.25 192 GLN A O 1
ATOM 1575 N N . LYS A 1 193 ? -10.512 8.196 20.929 1.00 91.38 193 LYS A N 1
ATOM 1576 C CA . LYS A 1 193 ? -10.608 9.421 20.108 1.00 91.38 193 LYS A CA 1
ATOM 1577 C C . LYS A 1 193 ? -11.243 9.134 18.749 1.00 91.38 193 LYS A C 1
ATOM 1579 O O . LYS A 1 193 ? -12.122 9.882 18.318 1.00 91.38 193 LYS A O 1
ATOM 1584 N N . VAL A 1 194 ? -10.821 8.049 18.105 1.00 89.44 194 VAL A N 1
ATOM 1585 C CA . VAL A 1 194 ? -11.369 7.580 16.830 1.00 89.44 194 VAL A CA 1
ATOM 1586 C C . VAL A 1 194 ? -12.856 7.250 16.969 1.00 89.44 194 VAL A C 1
ATOM 1588 O O . VAL A 1 194 ? -13.674 7.834 16.259 1.00 89.44 194 VAL A O 1
ATOM 1591 N N . THR A 1 195 ? -13.235 6.422 17.944 1.00 90.38 195 THR A N 1
ATOM 1592 C CA . THR A 1 195 ? -14.634 6.043 18.206 1.00 90.38 195 THR A CA 1
ATOM 1593 C C . THR A 1 195 ? -15.521 7.256 18.474 1.00 90.38 195 THR A C 1
ATOM 1595 O O . THR A 1 195 ? -16.602 7.370 17.895 1.00 90.38 195 THR A O 1
ATOM 1598 N N . LYS A 1 196 ? -15.047 8.219 19.275 1.00 89.88 196 LYS A N 1
ATOM 1599 C CA . LYS A 1 196 ? -15.773 9.471 19.547 1.00 89.88 196 LYS A CA 1
ATOM 1600 C C . LYS A 1 196 ? -15.923 10.355 18.305 1.00 89.88 196 LYS A C 1
ATOM 1602 O O . LYS A 1 196 ? -16.920 11.057 18.171 1.00 89.88 196 LYS A O 1
ATOM 1607 N N . SER A 1 197 ? -14.936 10.364 17.411 1.00 85.56 197 SER A N 1
ATOM 1608 C CA . SER A 1 197 ? -15.017 11.102 16.143 1.00 85.56 197 SER A CA 1
ATOM 1609 C C . SER A 1 197 ? -16.029 10.462 15.187 1.00 85.56 197 SER A C 1
ATOM 1611 O O . SER A 1 197 ? -16.818 11.163 14.556 1.00 85.56 197 SER A O 1
ATOM 1613 N N . MET A 1 198 ? -16.059 9.127 15.129 1.00 82.38 198 MET A N 1
ATOM 1614 C CA . MET A 1 198 ? -16.997 8.376 14.291 1.00 82.38 198 MET A CA 1
ATOM 1615 C C . MET A 1 198 ? -18.444 8.477 14.791 1.00 82.38 198 MET A C 1
ATOM 1617 O O . MET A 1 198 ? -19.354 8.597 13.974 1.00 82.38 198 MET A O 1
ATOM 1621 N N . SER A 1 199 ? -18.678 8.493 16.109 1.00 78.81 199 SER A N 1
ATOM 1622 C CA . SER A 1 199 ? -20.035 8.603 16.667 1.00 78.81 199 SER A CA 1
ATOM 1623 C C . SER A 1 199 ? -20.685 9.969 16.442 1.00 78.81 199 SER A C 1
ATOM 1625 O O . SER A 1 199 ? -21.899 10.037 16.309 1.00 78.81 199 SER A O 1
ATOM 1627 N N . LYS A 1 200 ? -19.893 11.044 16.335 1.00 72.56 200 LYS A N 1
ATOM 1628 C CA . LYS A 1 200 ? -20.382 12.403 16.040 1.00 72.56 200 LYS A CA 1
ATOM 1629 C C . LYS A 1 200 ? -20.858 12.607 14.596 1.00 72.56 200 LYS A C 1
ATOM 1631 O O . LYS A 1 200 ? -21.429 13.651 14.306 1.00 72.56 200 LYS A O 1
ATOM 1636 N N . LYS A 1 201 ? -20.558 11.674 13.685 1.00 59.25 201 LYS A N 1
ATOM 1637 C CA . LYS A 1 201 ? -20.969 11.738 12.270 1.00 59.25 201 LYS A CA 1
ATOM 1638 C C . LYS A 1 201 ? -22.315 11.056 11.987 1.00 59.25 201 LYS A C 1
ATOM 1640 O O . LYS A 1 201 ? -22.764 11.126 10.844 1.00 59.25 201 LYS A O 1
ATOM 1645 N N . LYS A 1 202 ? -22.906 10.382 12.978 1.00 48.06 202 LYS A N 1
ATOM 1646 C CA . LYS A 1 202 ? -24.251 9.793 12.906 1.00 48.06 202 LYS A CA 1
ATOM 1647 C C . LYS A 1 202 ? -25.292 10.803 13.360 1.00 48.06 202 LYS A C 1
ATOM 1649 O O . LYS A 1 202 ? -26.379 10.788 12.749 1.00 48.06 202 LYS A O 1
#

pLDDT: mean 88.87, std 13.74, range [38.81, 98.31]

Secondary structure (DSSP, 8-state):
-------SSSSS-HHHHHHHHTT-----EE-HHHHHHHHHHTT---TT-BEE-HHHHHHHHHHTTT-SSEEEEEETT-EEE-S-SSTTS-TTHHHHHGGG--TT----EEEEEEHHHHHTTEE-TTSPBPSS-S-TT-SEEEEEEE-GGGTTHIIIIIIHHHHHHHT-SSS-EEEEEEE-SEETTS-HHHHHHHHHHHHTT-

Radius of gyration: 19.31 Å; Cα contacts (8 Å, |Δi|>4): 292; chains: 1; bounding box: 71×31×45 Å

Mean predicted aligned error: 6.55 Å

Solvent-accessible surface area (backbone atoms only — not comparable to full-atom values): 11960 Å² total; per-residue (Å²): 144,88,80,89,90,82,86,86,85,87,87,86,59,72,64,62,57,49,32,57,77,37,50,42,52,79,85,58,76,39,45,50,69,60,51,51,54,49,36,52,78,61,69,38,84,69,92,54,54,26,24,58,41,81,83,35,44,59,57,48,38,60,74,52,69,70,50,75,65,36,72,51,36,23,42,65,89,25,47,30,44,48,84,58,94,48,92,86,52,68,70,72,49,49,76,62,43,50,60,65,50,50,86,89,60,90,71,55,67,50,100,79,61,42,46,70,69,60,50,75,38,39,16,37,60,78,65,43,81,65,75,79,84,70,63,88,84,31,48,28,41,38,37,36,38,35,53,79,34,56,31,48,53,46,53,74,42,55,38,48,53,51,52,40,32,70,64,28,90,67,44,48,44,44,70,36,44,30,44,68,53,46,55,70,79,52,60,64,75,56,52,52,53,52,53,56,57,58,60,75,75,113